Protein AF-A0A1S7UHB5-F1 (afdb_monomer_lite)

InterPro domains:
  IPR001623 DnaJ domain [PF00226] (2-37)
  IPR001623 DnaJ domain [PS50076] (2-101)
  IPR001623 DnaJ domain [SM00271] (1-141)
  IPR001623 DnaJ domain [cd06257] (2-35)
  IPR036869 Chaperone J-domain superfamily [G3DSA:1.10.287.110] (1-79)
  IPR036869 Chaperone J-domain superfamily [SSF46565] (1-36)

Organism: Rosellinia necatrix (NCBI:txid77044)

pLDDT: mean 71.19, std 16.26, range [36.56, 96.38]

Secondary structure (DSSP, 8-state):
--HHHHHT--TT--HHHHHHHHHHHHHHH-HHHHHHHTS-TT----HHHHHHHHHHHHHHHHHHHHHHHHHHHHHH--S-----TT-------TT------------------------TTTTSHHHHHHHHHHHHHHHHHHHHHHHHHHHHHHHHHHHHHHHHHHTTSS--------SGGGSHHHHHHHHHHHHHHHHHHHHHHHHHHHHHHHHHHS---------------HHHHHHHHHHHHHHHHHHHHHHHHHHHHHS--HHHHHHHHHHHHHHHHTT--

Foldseek 3Di:
DPLCVLLVHDPPDDLVRLVVSLVVLCCCLPLVNVLVVPQPPVNPDDPVNSVVSSVVSVVSNVSSVVSSVVVNVCNVCVDPPDDDPPDDDDPDDPPDPDDDDDDDDDDDDDDDDDDDDDDPDPPPVVVVVVVVLVVLVVLVVVVVVVVVVVVVVVVVVVVVVVVVVVVPPDDPDDDDDDDPPPPVVLVVVLVVLVVVVVVVVVVVVVVLVVVSVCSVPPPDPPDDPDDDDPDPDPVNVVSVVVSVLVVVLVVVLVVLVVVCVVPPDPVSSVVSVVSSVVSVVVPDD

Sequence (285 aa):
MDYHKVLGVSKDADVAGIEKAF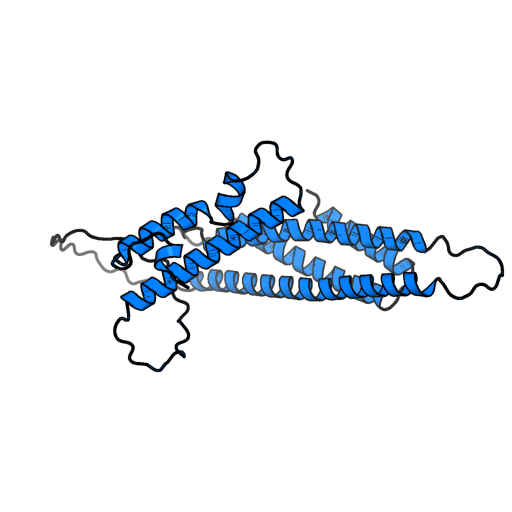KLLALKHHPDKANAANAPKDRTETDEERKAREKRNNDRYVKLVEARDNLVELLNNPEGEGEQSGRQWPPGDYANYRHDGHHGGESSFRGHARHAPPTAGSTRLAGSAREAVETLEKAERALNALDGELMELRETVRRARSQRRDGSTSTSTSTSSSSSSSLQYDYEAVMRLFDDALRRSDGWKGKTHCAIQHLKHTPRPSGGGGDGGDGLLPLERDALRAARAHRMLLGDLVGDLGAALARPRPDHYRDLLGKIRRAFDRFRP

Radius of gyration: 30.15 Å; chains: 1; bounding box: 63×62×84 Å

Structure (mmCIF, N/CA/C/O backbone):
data_AF-A0A1S7UHB5-F1
#
_entry.id   AF-A0A1S7UHB5-F1
#
loop_
_atom_site.group_PDB
_atom_site.id
_atom_site.type_symbol
_atom_site.label_atom_id
_atom_site.label_alt_id
_atom_site.label_comp_id
_atom_site.label_asym_id
_atom_site.label_entity_id
_atom_site.label_seq_id
_atom_site.pdbx_PDB_ins_code
_atom_site.Cartn_x
_atom_site.Cartn_y
_atom_site.Cartn_z
_atom_site.occupancy
_atom_site.B_iso_or_equiv
_atom_site.auth_seq_id
_atom_site.auth_comp_id
_atom_site.auth_asym_id
_atom_site.auth_atom_id
_atom_site.pdbx_PDB_model_num
ATOM 1 N N . MET A 1 1 ? -8.506 19.238 8.788 1.00 69.12 1 MET A N 1
ATOM 2 C CA . MET A 1 1 ? -9.282 18.268 7.979 1.00 69.12 1 MET A CA 1
ATOM 3 C C . MET A 1 1 ? -10.407 17.737 8.854 1.00 69.12 1 MET A C 1
ATOM 5 O O . MET A 1 1 ? -10.197 17.623 10.050 1.00 69.12 1 MET A O 1
ATOM 9 N N . ASP A 1 2 ? -11.590 17.463 8.305 1.00 89.25 2 ASP A N 1
ATOM 10 C CA . ASP A 1 2 ? -12.699 16.877 9.075 1.00 89.25 2 ASP A CA 1
ATOM 11 C C . ASP A 1 2 ? -12.671 15.347 8.912 1.00 89.25 2 ASP A C 1
ATOM 13 O O . ASP A 1 2 ? -13.155 14.817 7.910 1.00 89.25 2 ASP A O 1
ATOM 17 N N . TYR A 1 3 ? -12.032 14.644 9.853 1.00 91.94 3 TYR A N 1
ATOM 18 C CA . TYR A 1 3 ? -11.772 13.200 9.757 1.00 91.94 3 TYR A CA 1
ATOM 19 C C . TYR A 1 3 ? -13.054 12.353 9.747 1.00 91.94 3 TYR A C 1
ATOM 21 O O . TYR A 1 3 ? -13.115 11.331 9.062 1.00 91.94 3 TYR A O 1
ATOM 29 N N . HIS A 1 4 ? -14.117 12.823 10.405 1.00 90.56 4 HIS A N 1
ATOM 30 C CA . HIS A 1 4 ? -15.425 12.163 10.391 1.00 90.56 4 HIS A CA 1
ATOM 31 C C . HIS A 1 4 ? -16.033 12.155 8.984 1.00 90.56 4 HIS A C 1
ATOM 33 O O . HIS A 1 4 ? -16.548 11.133 8.532 1.00 90.56 4 HIS A O 1
ATOM 39 N N . LYS A 1 5 ? -15.889 13.258 8.234 1.00 94.38 5 LYS A N 1
ATOM 40 C CA . LYS A 1 5 ? -16.333 13.330 6.831 1.00 94.38 5 LYS A CA 1
ATOM 41 C C . LYS A 1 5 ? -15.525 12.427 5.908 1.00 94.38 5 LYS A C 1
ATOM 43 O O . LYS A 1 5 ? -16.081 11.912 4.944 1.00 94.38 5 LYS A O 1
ATOM 48 N N . VAL A 1 6 ? -14.235 12.234 6.188 1.00 92.38 6 VAL A N 1
ATOM 49 C CA . VAL A 1 6 ? -13.367 11.353 5.389 1.00 92.38 6 VAL A CA 1
ATOM 50 C C . VAL A 1 6 ? -13.803 9.892 5.516 1.00 92.38 6 VAL A C 1
ATOM 52 O O . VAL A 1 6 ? -13.858 9.188 4.510 1.00 92.38 6 VAL A O 1
ATOM 55 N N . LEU A 1 7 ? -14.160 9.453 6.726 1.00 92.19 7 LEU A N 1
ATOM 56 C CA . LEU A 1 7 ? -14.676 8.101 6.971 1.00 92.19 7 LEU A CA 1
ATOM 57 C C . LEU A 1 7 ? -16.188 7.964 6.724 1.00 92.19 7 LEU A C 1
ATOM 59 O O . LEU A 1 7 ? -16.695 6.846 6.680 1.00 92.19 7 LEU A O 1
ATOM 63 N N . GLY A 1 8 ? -16.908 9.075 6.549 1.00 94.25 8 GLY A N 1
ATOM 64 C CA . GLY A 1 8 ? -18.361 9.081 6.366 1.00 94.25 8 GLY A CA 1
ATOM 65 C C . GLY A 1 8 ? -19.132 8.652 7.617 1.00 94.25 8 GLY A C 1
ATOM 66 O O . GLY A 1 8 ? -20.205 8.065 7.501 1.00 94.25 8 GLY A O 1
ATOM 67 N N . VAL A 1 9 ? -18.579 8.912 8.802 1.00 95.56 9 VAL A N 1
ATOM 68 C CA . VAL A 1 9 ? -19.181 8.562 10.098 1.00 95.56 9 VAL A CA 1
ATOM 69 C C . VAL A 1 9 ? -19.740 9.801 10.797 1.00 95.56 9 VAL A C 1
ATOM 71 O O . VAL A 1 9 ? -19.338 10.928 10.503 1.00 95.56 9 VAL A O 1
ATOM 74 N N . SER A 1 10 ? -20.682 9.594 11.722 1.00 95.19 10 SER A N 1
ATOM 75 C CA . SER A 1 10 ? -21.166 10.670 12.597 1.00 95.19 10 SER A CA 1
ATOM 76 C C . SER A 1 10 ? -20.035 11.192 13.489 1.00 95.19 10 SER A C 1
ATOM 78 O O . SER A 1 10 ? -19.100 10.454 13.793 1.00 95.19 10 SER A O 1
ATOM 80 N N . LYS A 1 11 ? -20.141 12.446 13.943 1.00 93.38 11 LYS A N 1
ATOM 81 C CA . LYS A 1 11 ? -19.205 13.038 14.916 1.00 93.38 11 LYS A CA 1
ATOM 82 C C . LYS A 1 11 ? -19.249 12.350 16.282 1.00 93.38 11 LYS A C 1
ATOM 84 O O . LYS A 1 11 ? -18.264 12.384 17.001 1.00 93.38 11 LYS A O 1
ATOM 89 N N . ASP A 1 12 ? -20.371 11.708 16.589 1.00 92.50 12 ASP A N 1
ATOM 90 C CA . ASP A 1 12 ? -20.595 10.983 17.843 1.00 92.50 12 ASP A CA 1
ATOM 91 C C . ASP A 1 12 ? -20.368 9.468 17.681 1.00 92.50 12 ASP A C 1
ATOM 93 O O . ASP A 1 12 ? -20.861 8.669 18.475 1.00 92.50 12 ASP A O 1
ATOM 97 N N . ALA A 1 13 ? -19.705 9.043 16.597 1.00 94.06 13 ALA A N 1
ATOM 98 C CA . ALA A 1 13 ? -19.443 7.630 16.354 1.00 94.06 13 ALA A CA 1
ATOM 99 C C . ALA A 1 13 ? -18.471 7.061 17.397 1.00 94.06 13 ALA A C 1
ATOM 101 O O . ALA A 1 13 ? -17.448 7.667 17.711 1.00 94.06 13 ALA A O 1
ATOM 102 N N . ASP A 1 14 ? -18.773 5.862 17.892 1.00 93.94 14 ASP A N 1
ATOM 103 C CA . ASP A 1 14 ? -17.893 5.120 18.785 1.00 93.94 14 ASP A CA 1
ATOM 104 C C . ASP A 1 14 ? -16.659 4.579 18.039 1.00 93.94 14 ASP A C 1
ATOM 106 O O . ASP A 1 14 ? -16.634 4.459 16.808 1.00 93.94 14 ASP A O 1
ATOM 110 N N . VAL A 1 15 ? -15.624 4.197 18.795 1.00 93.25 15 VAL A N 1
ATOM 111 C CA . VAL A 1 15 ? -14.388 3.615 18.237 1.00 93.25 15 VAL A CA 1
ATOM 112 C C . VAL A 1 15 ? -14.708 2.416 17.336 1.00 93.25 15 VAL A C 1
ATOM 114 O O . VAL A 1 15 ? -14.148 2.281 16.247 1.00 93.25 15 VAL A O 1
ATOM 117 N N . ALA A 1 16 ? -15.662 1.568 17.738 1.00 93.75 16 ALA A N 1
ATOM 118 C CA . ALA A 1 16 ? -16.069 0.409 16.950 1.00 93.75 16 ALA A CA 1
ATOM 119 C C . ALA A 1 16 ? -16.727 0.801 15.613 1.00 93.75 16 ALA A C 1
ATOM 121 O O . ALA A 1 16 ? -16.489 0.143 14.595 1.00 93.75 16 ALA A O 1
ATOM 122 N N . GLY A 1 17 ? -17.534 1.863 15.583 1.00 94.44 17 GLY A N 1
ATOM 123 C CA . GLY A 1 17 ? -18.125 2.431 14.374 1.00 94.44 17 GLY A CA 1
ATOM 124 C C . GLY A 1 17 ? -17.075 3.004 13.427 1.00 94.44 17 GLY A C 1
ATOM 125 O O . GLY A 1 17 ? -17.101 2.701 12.230 1.00 94.44 17 GLY A O 1
ATOM 126 N N . ILE A 1 18 ? -16.103 3.745 13.963 1.00 93.62 18 ILE A N 1
ATOM 127 C CA . ILE A 1 18 ? -14.957 4.280 13.208 1.00 93.62 18 ILE A CA 1
ATOM 128 C C . ILE A 1 18 ? -14.149 3.141 12.580 1.00 93.62 18 ILE A C 1
ATOM 130 O O . ILE A 1 18 ? -13.869 3.167 11.379 1.00 93.62 18 ILE A O 1
ATOM 134 N N . GLU A 1 19 ? -13.832 2.094 13.345 1.00 94.31 19 GLU A N 1
ATOM 135 C CA . GLU A 1 19 ? -13.092 0.943 12.825 1.00 94.31 19 GLU A CA 1
ATOM 136 C C . GLU A 1 19 ? -13.852 0.177 11.740 1.00 94.31 19 GLU A C 1
ATOM 138 O O . GLU A 1 19 ? -13.249 -0.271 10.761 1.00 94.31 19 GLU A O 1
ATOM 143 N N . LYS A 1 20 ? -15.169 0.001 11.893 1.00 95.94 20 LYS A N 1
ATOM 144 C CA . LYS A 1 20 ? -16.006 -0.673 10.890 1.00 95.94 20 LYS A CA 1
ATOM 145 C C . LYS A 1 20 ? -16.046 0.118 9.585 1.00 95.94 20 LYS A C 1
ATOM 147 O O . LYS A 1 20 ? -15.830 -0.466 8.521 1.00 95.94 20 LYS A O 1
ATOM 152 N N . ALA A 1 21 ? -16.270 1.429 9.657 1.00 96.38 21 ALA A N 1
ATOM 153 C CA . ALA A 1 21 ? -16.279 2.300 8.484 1.00 96.38 21 ALA A CA 1
ATOM 154 C C . ALA A 1 21 ? -14.913 2.316 7.783 1.00 96.38 21 ALA A C 1
ATOM 156 O O . ALA A 1 21 ? -14.836 2.137 6.564 1.00 96.38 21 ALA A O 1
ATOM 157 N N . PHE A 1 22 ? -13.831 2.425 8.561 1.00 96.25 22 PHE A N 1
ATOM 158 C CA . PHE A 1 22 ? -12.468 2.329 8.049 1.00 96.25 22 PHE A CA 1
ATOM 159 C C . PHE A 1 22 ? -12.229 1.001 7.329 1.00 96.25 22 PHE A C 1
ATOM 161 O O . PHE A 1 22 ? -11.806 1.021 6.180 1.00 96.25 22 PHE A O 1
ATOM 168 N N . LYS A 1 23 ? -12.547 -0.151 7.936 1.00 94.44 23 LYS A N 1
ATOM 169 C CA . LYS A 1 23 ? -12.333 -1.477 7.320 1.00 94.44 23 LYS A CA 1
ATOM 170 C C . LYS A 1 23 ? -13.037 -1.603 5.962 1.00 94.44 23 LYS A C 1
ATOM 172 O O . LYS A 1 23 ? -12.439 -2.108 5.011 1.00 94.44 23 LYS A O 1
ATOM 177 N N . LEU A 1 24 ? -14.269 -1.104 5.839 1.00 93.62 24 LEU A N 1
ATOM 178 C CA . LEU A 1 24 ? -15.028 -1.128 4.581 1.00 93.62 24 LEU A CA 1
ATOM 179 C C . LEU A 1 24 ? -14.398 -0.239 3.497 1.00 93.62 24 LEU A C 1
ATOM 181 O O . LEU A 1 24 ? -14.230 -0.673 2.354 1.00 93.62 24 LEU A O 1
ATOM 185 N N . LEU A 1 25 ? -14.018 0.992 3.846 1.00 93.44 25 LEU A N 1
ATOM 186 C CA . LEU A 1 25 ? -13.404 1.937 2.907 1.00 93.44 25 LEU A CA 1
ATOM 187 C C . LEU A 1 25 ? -11.972 1.540 2.537 1.00 93.44 25 LEU A C 1
ATOM 189 O O . LEU A 1 25 ? -11.583 1.647 1.372 1.00 93.44 25 LEU A O 1
ATOM 193 N N . ALA A 1 26 ? -11.214 1.024 3.502 1.00 92.50 26 ALA A N 1
ATOM 194 C CA . ALA A 1 26 ? -9.877 0.488 3.317 1.00 92.50 26 ALA A CA 1
ATOM 195 C C . ALA A 1 26 ? -9.904 -0.650 2.302 1.00 92.50 26 ALA A C 1
ATOM 197 O O . ALA A 1 26 ? -9.167 -0.591 1.330 1.00 92.50 26 ALA A O 1
ATOM 198 N N . LEU A 1 27 ? -10.806 -1.627 2.429 1.00 90.50 27 LEU A N 1
ATOM 199 C CA . LEU A 1 27 ? -10.922 -2.716 1.450 1.00 90.50 27 LEU A CA 1
ATOM 200 C C . LEU A 1 27 ? -11.213 -2.220 0.026 1.00 90.50 27 LEU A C 1
ATOM 202 O O . LEU A 1 27 ? -10.719 -2.808 -0.935 1.00 90.50 27 LEU A O 1
ATOM 206 N N . LYS A 1 28 ? -11.980 -1.133 -0.112 1.00 89.56 28 LYS A N 1
ATOM 207 C CA . LYS A 1 28 ? -12.325 -0.533 -1.408 1.00 89.56 28 LYS A CA 1
ATOM 208 C C . LYS A 1 28 ? -11.168 0.239 -2.048 1.00 89.56 28 LYS A C 1
ATOM 210 O O . LYS A 1 28 ? -11.082 0.279 -3.274 1.00 89.56 28 LYS A O 1
ATOM 215 N N . HIS A 1 29 ? -10.319 0.869 -1.239 1.00 91.56 29 HIS A N 1
ATOM 216 C CA . HIS A 1 29 ? -9.246 1.758 -1.699 1.00 91.56 29 HIS A CA 1
ATOM 217 C C . HIS A 1 29 ? -7.830 1.209 -1.486 1.00 91.56 29 HIS A C 1
ATOM 219 O O . HIS A 1 29 ? -6.875 1.840 -1.925 1.00 91.56 29 HIS A O 1
ATOM 225 N N . HIS A 1 30 ? -7.683 0.031 -0.875 1.00 88.75 30 HIS A N 1
ATOM 226 C CA . HIS A 1 30 ? -6.392 -0.604 -0.631 1.00 88.75 30 HIS A CA 1
ATOM 227 C C . HIS A 1 30 ? -5.628 -0.790 -1.950 1.00 88.75 30 HIS A C 1
ATOM 229 O O . HIS A 1 30 ? -6.225 -1.306 -2.901 1.00 88.75 30 HIS A O 1
ATOM 235 N N . PRO A 1 31 ? -4.326 -0.454 -2.020 1.00 85.62 31 PRO A N 1
ATOM 236 C CA . PRO A 1 31 ? -3.554 -0.530 -3.262 1.00 85.62 31 PRO A CA 1
ATOM 237 C C . PRO A 1 31 ? -3.616 -1.925 -3.897 1.00 85.62 31 PRO A C 1
ATOM 239 O O . PRO A 1 31 ? -3.829 -2.052 -5.094 1.00 85.62 31 PRO A O 1
ATOM 242 N N . ASP A 1 32 ? -3.550 -2.982 -3.093 1.00 84.00 32 ASP A N 1
ATOM 243 C CA . ASP A 1 32 ? -3.590 -4.357 -3.605 1.00 84.00 32 ASP A CA 1
ATOM 244 C C . ASP A 1 32 ? -4.946 -4.738 -4.250 1.00 84.00 32 ASP A C 1
ATOM 246 O O . ASP A 1 32 ? -5.014 -5.237 -5.372 1.00 84.00 32 ASP A O 1
ATOM 250 N N . LYS A 1 33 ? -6.070 -4.435 -3.582 1.00 83.25 33 LYS A N 1
ATOM 251 C CA . LYS A 1 33 ? -7.407 -4.888 -4.017 1.00 83.25 33 LYS A CA 1
ATOM 252 C C . LYS A 1 33 ? -8.087 -3.922 -4.987 1.00 83.25 33 LYS A C 1
ATOM 254 O O . LYS A 1 33 ? -8.746 -4.348 -5.936 1.00 83.25 33 LYS A O 1
ATOM 259 N N . ALA A 1 34 ? -7.927 -2.618 -4.774 1.00 78.88 34 ALA A N 1
ATOM 260 C CA . ALA A 1 34 ? -8.576 -1.583 -5.574 1.00 78.88 34 ALA A CA 1
ATOM 261 C C . ALA A 1 34 ? -8.017 -1.517 -6.999 1.00 78.88 34 ALA A C 1
ATOM 263 O O . ALA A 1 34 ? -8.750 -1.184 -7.935 1.00 78.88 34 ALA A O 1
ATOM 264 N N . ASN A 1 35 ? -6.735 -1.845 -7.169 1.00 73.12 35 ASN A N 1
ATOM 265 C CA . ASN A 1 35 ? -6.083 -1.829 -8.472 1.00 73.12 35 ASN A CA 1
ATOM 266 C C . ASN A 1 35 ? -6.586 -2.967 -9.365 1.00 73.12 35 ASN A C 1
ATOM 268 O O . ASN A 1 35 ? -6.766 -2.746 -10.563 1.00 73.12 35 ASN A O 1
ATOM 272 N N . ALA A 1 36 ? -6.917 -4.122 -8.783 1.00 74.56 36 ALA A N 1
ATOM 273 C CA . ALA A 1 36 ? -7.564 -5.225 -9.488 1.00 74.56 36 ALA A CA 1
ATOM 274 C C . ALA A 1 36 ? -9.054 -4.950 -9.769 1.00 74.56 36 ALA A C 1
ATOM 276 O O . ALA A 1 36 ? -9.525 -5.192 -10.876 1.00 74.56 36 ALA A O 1
ATOM 277 N N . ALA A 1 37 ? -9.792 -4.407 -8.793 1.00 77.19 37 ALA A N 1
ATOM 278 C CA . ALA A 1 37 ? -11.239 -4.204 -8.908 1.00 77.19 37 ALA A CA 1
ATOM 279 C C . ALA A 1 37 ? -11.642 -3.046 -9.840 1.00 77.19 37 ALA A C 1
ATOM 281 O O . ALA A 1 37 ? -12.660 -3.133 -10.519 1.00 77.19 37 ALA A O 1
ATOM 282 N N . ASN A 1 38 ? -10.854 -1.966 -9.879 1.00 73.06 38 ASN A N 1
ATOM 283 C CA . ASN A 1 38 ? -11.137 -0.782 -10.702 1.00 73.06 38 ASN A CA 1
ATOM 284 C C . ASN A 1 38 ? -10.351 -0.766 -12.021 1.00 73.06 38 ASN A C 1
ATOM 286 O O . ASN A 1 38 ? -10.236 0.289 -12.644 1.00 73.06 38 ASN A O 1
ATOM 290 N N . ALA A 1 39 ? -9.733 -1.883 -12.411 1.00 77.06 39 ALA A N 1
ATOM 291 C CA . ALA A 1 39 ? -9.068 -1.968 -13.703 1.00 77.06 39 ALA A CA 1
ATOM 292 C C . ALA A 1 39 ? -10.124 -1.961 -14.822 1.00 77.06 39 ALA A C 1
ATOM 294 O O . ALA A 1 39 ? -11.135 -2.663 -14.705 1.00 77.06 39 ALA A O 1
ATOM 295 N N . PRO A 1 40 ? -9.922 -1.196 -15.909 1.00 79.31 40 PRO A N 1
ATOM 296 C CA . PRO A 1 40 ? -10.815 -1.266 -17.054 1.00 79.31 40 PRO A CA 1
ATOM 297 C C . PRO A 1 40 ? -10.793 -2.681 -17.635 1.00 79.31 40 PRO A C 1
ATOM 299 O O . PRO A 1 40 ? -9.729 -3.271 -17.844 1.00 79.31 40 PRO A O 1
ATOM 302 N N . LYS A 1 41 ? -11.986 -3.229 -17.891 1.00 78.50 41 LYS A N 1
ATOM 303 C CA . LYS A 1 41 ? -12.166 -4.604 -18.387 1.00 78.50 41 LYS A CA 1
ATOM 304 C C . LYS A 1 41 ? -11.462 -4.835 -19.722 1.00 78.50 41 LYS A C 1
ATOM 306 O O . LYS A 1 41 ? -10.958 -5.927 -19.964 1.00 78.50 41 LYS A O 1
ATOM 311 N N . ASP A 1 42 ? -11.356 -3.780 -20.519 1.00 82.19 42 ASP A N 1
ATOM 312 C CA . ASP A 1 42 ? -10.842 -3.843 -21.884 1.00 82.19 42 ASP A CA 1
ATOM 313 C C . ASP A 1 42 ? -9.305 -3.780 -21.935 1.00 82.19 42 ASP A C 1
ATOM 315 O O . ASP A 1 42 ? -8.717 -3.944 -22.999 1.00 82.19 42 ASP A O 1
ATOM 319 N N . ARG A 1 43 ? -8.633 -3.574 -20.786 1.00 73.88 43 ARG A N 1
ATOM 320 C CA . ARG A 1 43 ? -7.162 -3.468 -20.650 1.00 73.88 43 ARG A CA 1
ATOM 321 C C . ARG A 1 43 ? -6.505 -2.449 -21.594 1.00 73.88 43 ARG A C 1
ATOM 323 O O . ARG A 1 43 ? -5.297 -2.497 -21.793 1.00 73.88 43 ARG A O 1
ATOM 330 N N . THR A 1 44 ? -7.276 -1.506 -22.127 1.00 88.88 44 THR A N 1
ATOM 331 C CA . THR A 1 44 ? -6.799 -0.419 -22.993 1.00 88.88 44 THR A CA 1
ATOM 332 C C . THR A 1 44 ? -6.194 0.750 -22.210 1.00 88.88 44 THR A C 1
ATOM 334 O O . THR A 1 44 ? -5.855 1.763 -22.810 1.00 88.88 44 THR A O 1
ATOM 337 N N . GLU A 1 45 ? -6.074 0.630 -20.882 1.00 85.75 45 GLU A N 1
ATOM 338 C CA . GLU A 1 45 ? -5.472 1.659 -20.030 1.00 85.75 45 GLU A CA 1
ATOM 339 C C . GLU A 1 45 ? -4.002 1.845 -20.400 1.00 85.75 45 GLU A C 1
ATOM 341 O O . GLU A 1 45 ? -3.228 0.883 -20.434 1.00 85.75 45 GLU A O 1
ATOM 346 N N . THR A 1 46 ? -3.608 3.088 -20.645 1.00 92.62 46 THR A N 1
ATOM 347 C CA . THR A 1 46 ? -2.197 3.430 -20.803 1.00 92.62 46 THR A CA 1
ATOM 348 C C . THR A 1 46 ? -1.453 3.266 -19.474 1.00 92.62 46 THR A C 1
ATOM 350 O O . THR A 1 46 ? -2.032 3.333 -18.385 1.00 92.62 46 THR A O 1
ATOM 353 N N . ASP A 1 47 ? -0.132 3.087 -19.536 1.00 89.88 47 ASP A N 1
ATOM 354 C CA . ASP A 1 47 ? 0.698 2.977 -18.329 1.00 89.88 47 ASP A CA 1
ATOM 355 C C . ASP A 1 47 ? 0.590 4.207 -17.416 1.00 89.88 47 ASP A C 1
ATOM 357 O O . ASP A 1 47 ? 0.689 4.085 -16.191 1.00 89.88 47 ASP A O 1
ATOM 361 N N . GLU A 1 48 ? 0.390 5.388 -18.000 1.00 91.56 48 GLU A N 1
ATOM 362 C CA . GLU A 1 48 ? 0.234 6.647 -17.273 1.00 91.56 48 GLU A CA 1
ATOM 363 C C . GLU A 1 48 ? -1.113 6.724 -16.552 1.00 91.56 48 GLU A C 1
ATOM 365 O O . GLU A 1 48 ? -1.156 7.062 -15.366 1.00 91.56 48 GLU A O 1
ATOM 370 N N . GLU A 1 49 ? -2.204 6.341 -17.218 1.00 89.75 49 GLU A N 1
ATOM 371 C CA . GLU A 1 49 ? -3.541 6.282 -16.616 1.00 89.75 49 GLU A CA 1
ATOM 372 C C . GLU A 1 49 ? -3.597 5.275 -15.470 1.00 89.75 49 GLU A C 1
ATOM 374 O O . GLU A 1 49 ? -4.108 5.600 -14.391 1.00 89.75 49 GLU A O 1
ATOM 379 N N . ARG A 1 50 ? -2.980 4.101 -15.659 1.00 89.06 50 ARG A N 1
ATOM 380 C CA . ARG A 1 50 ? -2.847 3.082 -14.614 1.00 89.06 50 ARG A CA 1
ATOM 381 C C . ARG A 1 50 ? -2.130 3.655 -13.400 1.00 89.06 50 ARG A C 1
ATOM 383 O O . ARG A 1 50 ? -2.694 3.657 -12.310 1.00 89.06 50 ARG A O 1
ATOM 390 N N . LYS A 1 51 ? -0.936 4.228 -13.578 1.00 90.50 51 LYS A N 1
ATOM 391 C CA . LYS A 1 51 ? -0.182 4.857 -12.476 1.00 90.50 51 LYS A CA 1
ATOM 392 C C . LYS A 1 51 ? -0.979 5.971 -11.797 1.00 90.50 51 LYS A C 1
ATOM 394 O O . LYS A 1 51 ? -0.968 6.074 -10.572 1.00 90.50 51 LYS A O 1
ATOM 399 N N . ALA A 1 52 ? -1.703 6.791 -12.557 1.00 91.50 52 ALA A N 1
ATOM 400 C CA . ALA A 1 52 ? -2.547 7.847 -12.003 1.00 91.50 52 ALA A CA 1
ATOM 401 C C . ALA A 1 52 ? -3.736 7.290 -11.198 1.00 91.50 52 ALA A C 1
ATOM 403 O O . ALA A 1 52 ? -4.140 7.878 -10.192 1.00 91.50 52 ALA A O 1
ATOM 404 N N . ARG A 1 53 ? -4.319 6.160 -11.608 1.00 89.38 53 ARG A N 1
ATOM 405 C CA . ARG A 1 53 ? -5.365 5.447 -10.859 1.00 89.38 53 ARG A CA 1
ATOM 406 C C . ARG A 1 53 ? -4.817 4.844 -9.568 1.00 89.38 53 ARG A C 1
ATOM 408 O O . ARG A 1 53 ? -5.400 5.080 -8.512 1.00 89.38 53 ARG A O 1
ATOM 415 N N . GLU A 1 54 ? -3.689 4.146 -9.635 1.00 89.94 54 GLU A N 1
ATOM 416 C CA . GLU A 1 54 ? -3.017 3.564 -8.466 1.00 89.94 54 GLU A CA 1
ATOM 417 C C . GL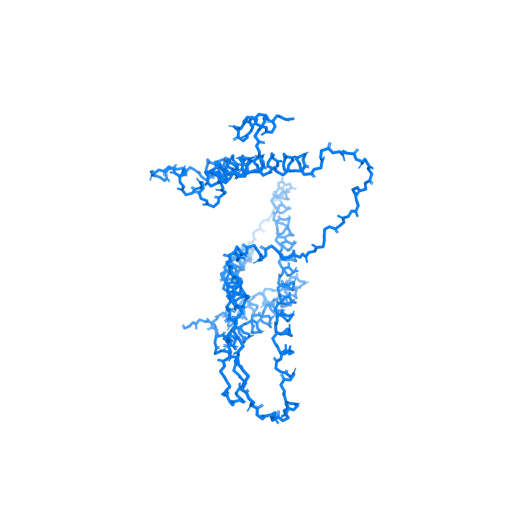U A 1 54 ? -2.638 4.644 -7.452 1.00 89.94 54 GLU A C 1
ATOM 419 O O . GLU A 1 54 ? -2.947 4.516 -6.267 1.00 89.94 54 GLU A O 1
ATOM 424 N N . LYS A 1 55 ? -2.064 5.756 -7.925 1.00 92.38 55 LYS A N 1
ATOM 425 C CA . LYS A 1 55 ? -1.739 6.914 -7.090 1.00 92.38 55 LYS A CA 1
ATOM 426 C C . LYS A 1 55 ? -2.985 7.479 -6.407 1.00 92.38 55 LYS A C 1
ATOM 428 O O . LYS A 1 55 ? -2.980 7.657 -5.198 1.00 92.38 55 LYS A O 1
ATOM 433 N N . ARG A 1 56 ? -4.085 7.691 -7.142 1.00 91.44 56 ARG A N 1
ATOM 434 C CA . ARG A 1 56 ? -5.352 8.184 -6.564 1.00 91.44 56 ARG A CA 1
ATOM 435 C C . ARG A 1 56 ? -5.939 7.232 -5.518 1.00 91.44 56 ARG A C 1
ATOM 437 O O . ARG A 1 56 ? -6.487 7.703 -4.522 1.00 91.44 56 ARG A O 1
ATOM 444 N N . ASN A 1 57 ? -5.847 5.920 -5.736 1.00 90.88 57 ASN A N 1
ATOM 445 C CA . ASN A 1 57 ? -6.287 4.921 -4.760 1.00 90.88 57 ASN A CA 1
ATOM 446 C C . ASN A 1 57 ? -5.414 4.958 -3.503 1.00 90.88 57 ASN A C 1
ATOM 448 O O . ASN A 1 57 ? -5.950 5.013 -2.398 1.00 90.88 57 ASN A O 1
ATOM 452 N N . ASN A 1 58 ? -4.093 5.011 -3.676 1.00 90.50 58 ASN A N 1
ATOM 453 C CA . ASN A 1 58 ? -3.142 5.093 -2.574 1.00 90.50 58 ASN A CA 1
ATOM 454 C C . ASN A 1 58 ? -3.327 6.382 -1.756 1.00 90.50 58 ASN A C 1
ATOM 456 O O . ASN A 1 58 ? -3.499 6.321 -0.545 1.00 90.50 58 ASN A O 1
ATOM 460 N N . ASP A 1 59 ? -3.422 7.539 -2.414 1.00 93.06 59 ASP A N 1
ATOM 461 C CA . ASP A 1 59 ? -3.643 8.833 -1.755 1.00 93.06 59 ASP A CA 1
ATOM 462 C C . ASP A 1 59 ? -4.943 8.836 -0.930 1.00 93.06 59 ASP A C 1
ATOM 464 O O . ASP A 1 59 ? -5.016 9.443 0.140 1.00 93.06 59 ASP A O 1
ATOM 468 N N . ARG A 1 60 ? -5.991 8.150 -1.407 1.00 92.19 60 ARG A N 1
ATOM 469 C CA . ARG A 1 60 ? -7.233 7.962 -0.641 1.00 92.19 60 ARG A CA 1
ATOM 470 C C . ARG A 1 60 ? -7.036 7.030 0.543 1.00 92.19 60 ARG A C 1
ATOM 472 O O . ARG A 1 60 ? -7.521 7.339 1.624 1.00 92.19 60 ARG A O 1
ATOM 479 N N . TYR A 1 61 ? -6.345 5.913 0.346 1.00 92.56 61 TYR A N 1
ATOM 480 C CA . TYR A 1 61 ? -6.056 4.960 1.411 1.00 92.56 61 TYR A CA 1
ATOM 481 C C . TYR A 1 61 ? -5.264 5.608 2.552 1.00 92.56 61 TYR A C 1
ATOM 483 O O . TYR A 1 61 ? -5.671 5.498 3.705 1.00 92.56 61 TYR A O 1
ATOM 491 N N . VAL A 1 62 ? -4.214 6.371 2.236 1.00 94.44 62 VAL A N 1
ATOM 492 C CA . VAL A 1 62 ? -3.413 7.110 3.225 1.00 94.44 62 VAL A CA 1
ATOM 493 C C . VAL A 1 62 ? -4.286 8.058 4.050 1.00 94.44 62 VAL A C 1
ATOM 495 O O . VAL A 1 62 ? -4.222 8.031 5.274 1.00 94.44 62 VAL A O 1
ATOM 498 N N . LYS A 1 63 ? -5.178 8.824 3.407 1.00 94.44 63 LYS A N 1
ATOM 499 C CA . LYS A 1 63 ? -6.110 9.723 4.115 1.00 94.44 63 LYS A CA 1
ATOM 500 C C . LYS A 1 63 ? -7.090 8.984 5.024 1.00 94.44 63 LYS A C 1
ATOM 502 O O . LYS A 1 63 ? -7.473 9.517 6.059 1.00 94.44 63 LYS A O 1
ATOM 507 N N . LEU A 1 64 ? -7.529 7.787 4.635 1.00 93.56 64 LEU A N 1
ATOM 508 C CA . LEU A 1 64 ? -8.410 6.961 5.465 1.00 93.56 64 LEU A CA 1
ATOM 509 C C . LEU A 1 64 ? -7.679 6.446 6.708 1.00 93.56 64 LEU A C 1
ATOM 511 O O . LEU A 1 64 ? -8.266 6.446 7.786 1.00 93.56 64 LEU A O 1
ATOM 515 N N . VAL A 1 65 ? -6.417 6.027 6.559 1.00 94.69 65 VAL A N 1
ATOM 516 C CA . VAL A 1 65 ? -5.563 5.593 7.677 1.00 94.69 65 VAL A CA 1
ATOM 517 C C . VAL A 1 65 ? -5.323 6.758 8.633 1.00 94.69 65 VAL A C 1
ATOM 519 O O . VAL A 1 65 ? -5.643 6.647 9.810 1.00 94.69 65 VAL A O 1
ATOM 522 N N . GLU A 1 66 ? -4.890 7.906 8.108 1.00 95.25 66 GLU A N 1
ATOM 523 C CA . GLU A 1 66 ? -4.679 9.128 8.889 1.00 95.25 66 GLU A CA 1
ATOM 524 C C . GLU A 1 66 ? -5.956 9.558 9.629 1.00 95.25 66 GLU A C 1
ATOM 526 O O . GLU A 1 66 ? -5.909 9.893 10.810 1.00 95.25 66 GLU A O 1
ATOM 531 N N . ALA A 1 67 ? -7.119 9.515 8.971 1.00 93.38 67 ALA A N 1
ATOM 532 C CA . ALA A 1 67 ? -8.389 9.850 9.610 1.00 93.38 67 ALA A CA 1
ATOM 533 C C . ALA A 1 67 ? -8.752 8.883 10.742 1.00 93.38 67 ALA A C 1
ATOM 535 O O . ALA A 1 67 ? -9.221 9.321 11.790 1.00 93.38 67 ALA A O 1
ATOM 536 N N . ARG A 1 68 ? -8.542 7.579 10.543 1.00 95.44 68 ARG A N 1
ATOM 537 C CA . ARG A 1 68 ? -8.806 6.562 11.565 1.00 95.44 68 ARG A CA 1
ATOM 538 C C . ARG A 1 68 ? -7.883 6.743 12.765 1.00 95.44 68 ARG A C 1
ATOM 540 O O . ARG A 1 68 ? -8.386 6.787 13.881 1.00 95.44 68 ARG A O 1
ATOM 547 N N . ASP A 1 69 ? -6.580 6.874 12.543 1.00 94.00 69 ASP A N 1
ATOM 548 C CA . ASP A 1 69 ? -5.604 6.957 13.630 1.00 94.00 69 ASP A CA 1
ATOM 549 C C . ASP A 1 69 ? -5.828 8.221 14.478 1.00 94.00 69 ASP A C 1
ATOM 551 O O . ASP A 1 69 ? -5.940 8.111 15.695 1.00 94.00 69 ASP A O 1
ATOM 555 N N . ASN A 1 70 ? -6.059 9.383 13.849 1.00 93.38 70 ASN A N 1
ATOM 556 C CA . ASN A 1 70 ? -6.383 10.621 14.572 1.00 93.38 70 ASN A CA 1
ATOM 557 C C . ASN A 1 70 ? -7.688 10.519 15.382 1.00 93.38 70 ASN A C 1
ATOM 559 O O . ASN A 1 70 ? -7.763 11.017 16.501 1.00 93.38 70 ASN A O 1
ATOM 563 N N . LEU A 1 71 ? -8.742 9.903 14.832 1.00 91.56 71 LEU A N 1
ATOM 564 C CA . LEU A 1 71 ? -10.021 9.775 15.543 1.00 91.56 71 LEU A CA 1
ATOM 565 C C . LEU A 1 71 ? -9.948 8.788 16.707 1.00 91.56 71 LEU A C 1
ATOM 567 O O . LEU A 1 71 ? -10.530 9.033 17.760 1.00 91.56 71 LEU A O 1
ATOM 571 N N . VAL A 1 72 ? -9.236 7.678 16.523 1.00 92.31 72 VAL A N 1
ATOM 572 C CA . VAL A 1 72 ? -9.020 6.691 17.583 1.00 92.31 72 VAL A CA 1
ATOM 573 C C . VAL A 1 72 ? -8.153 7.285 18.694 1.00 92.31 72 VAL A C 1
ATOM 575 O O . VAL A 1 72 ? -8.455 7.078 19.865 1.00 92.31 72 VAL A O 1
ATOM 578 N N . GLU A 1 73 ? -7.121 8.056 18.350 1.00 91.62 73 GLU A N 1
ATOM 579 C CA . GLU A 1 73 ? -6.283 8.761 19.325 1.00 91.62 73 GLU A CA 1
ATOM 580 C C . GLU A 1 73 ? -7.092 9.779 20.141 1.00 91.62 73 GLU A C 1
ATOM 582 O O . GLU A 1 73 ? -7.037 9.747 21.369 1.00 91.62 73 GLU A O 1
ATOM 587 N N . LEU A 1 74 ? -7.922 10.599 19.483 1.00 89.06 74 LEU A N 1
ATOM 588 C CA . LEU A 1 74 ? -8.802 11.566 20.154 1.00 89.06 74 LEU A CA 1
ATOM 589 C C . LEU A 1 74 ? -9.804 10.907 21.114 1.00 89.06 74 LEU A C 1
ATOM 591 O O . LEU A 1 74 ? -10.110 11.474 22.159 1.00 89.06 74 LEU A O 1
ATOM 595 N N . LEU A 1 75 ? -10.326 9.726 20.772 1.00 88.00 75 LEU A N 1
ATOM 596 C CA . LEU A 1 75 ? -11.279 9.002 21.623 1.00 88.00 75 LEU A CA 1
ATOM 597 C C . LEU A 1 75 ? -10.607 8.270 22.787 1.00 88.00 75 LEU A C 1
ATOM 599 O O . LEU A 1 75 ? -11.205 8.147 23.853 1.00 88.00 75 LEU A O 1
ATOM 603 N N . ASN A 1 76 ? -9.383 7.780 22.590 1.00 88.25 76 ASN A N 1
ATOM 604 C CA . ASN A 1 76 ? -8.640 7.073 23.632 1.00 88.25 76 ASN A CA 1
ATOM 605 C C . ASN A 1 76 ? -7.956 8.023 24.620 1.00 88.25 76 ASN A C 1
ATOM 607 O O . ASN A 1 76 ? -7.671 7.609 25.740 1.00 88.25 76 ASN A O 1
ATOM 611 N N . ASN A 1 77 ? -7.701 9.271 24.220 1.00 87.31 77 ASN A N 1
ATOM 612 C CA . ASN A 1 77 ? -7.068 10.288 25.057 1.00 87.31 77 ASN A CA 1
ATOM 613 C C . ASN A 1 77 ? -7.883 11.602 25.035 1.00 87.31 77 ASN A C 1
ATOM 615 O O . ASN A 1 77 ? -7.440 12.606 24.474 1.00 87.31 77 ASN A O 1
ATOM 619 N N . PRO A 1 78 ? -9.098 11.612 25.622 1.00 70.56 78 PRO A N 1
ATOM 620 C CA . PRO A 1 78 ? -9.975 12.786 25.607 1.00 70.56 78 PRO A CA 1
ATOM 621 C C . PRO A 1 78 ? -9.445 13.943 26.470 1.00 70.56 78 PRO A C 1
ATOM 623 O O . PRO A 1 78 ? -9.800 15.099 26.244 1.00 70.56 78 PRO A O 1
ATOM 626 N N . GLU A 1 79 ? -8.582 13.642 27.442 1.00 61.06 79 GLU A N 1
ATOM 627 C CA . GLU A 1 79 ? -7.958 14.607 28.341 1.00 61.06 79 GLU A CA 1
ATOM 628 C C . GLU A 1 79 ? -6.494 14.764 27.942 1.00 61.06 79 GLU A C 1
ATOM 630 O O . GLU A 1 79 ? -5.617 14.016 28.367 1.00 61.06 79 GLU A O 1
ATOM 635 N N . GLY A 1 80 ? -6.232 15.724 27.057 1.00 54.22 80 GLY A N 1
ATOM 636 C CA . GLY A 1 80 ? -4.875 16.141 26.742 1.00 54.22 80 GLY A CA 1
ATOM 637 C C . GLY A 1 80 ? -4.204 16.765 27.963 1.00 54.22 80 GLY A C 1
ATOM 638 O O . GLY A 1 80 ? -4.160 17.988 28.080 1.00 54.22 80 GLY A O 1
ATOM 639 N N . GLU A 1 81 ? -3.627 15.945 28.840 1.00 47.00 81 GLU A N 1
ATOM 640 C CA . GLU A 1 81 ? -2.401 16.345 29.521 1.00 47.00 81 GLU A CA 1
ATOM 641 C C . GLU A 1 81 ? -1.331 16.456 28.433 1.00 47.00 81 GLU A C 1
ATOM 643 O O . GLU A 1 81 ? -0.849 15.470 27.871 1.00 47.00 81 GLU A O 1
ATOM 648 N N . GLY A 1 82 ? -1.061 17.699 28.039 1.00 55.06 82 GLY A N 1
ATOM 649 C CA . GLY A 1 82 ? 0.029 18.016 27.138 1.00 55.06 82 GLY A CA 1
ATOM 650 C C . GLY A 1 82 ? 1.358 17.491 27.679 1.00 55.06 82 GLY A C 1
ATOM 651 O O . GLY A 1 82 ? 1.541 17.332 28.878 1.00 55.06 82 GLY A O 1
ATOM 652 N N . GLU A 1 83 ? 2.296 17.311 26.751 1.00 49.47 83 GLU A N 1
ATOM 653 C CA . GLU A 1 83 ? 3.714 17.020 26.994 1.00 49.47 83 GLU A CA 1
ATOM 654 C C . GLU A 1 83 ? 4.075 15.543 27.218 1.00 49.47 83 GLU A C 1
ATOM 656 O O . GLU A 1 83 ? 4.200 15.064 28.338 1.00 49.47 83 GLU A O 1
ATOM 661 N N . GLN A 1 84 ? 4.368 14.839 26.113 1.00 48.28 84 GLN A N 1
ATOM 662 C CA . GLN A 1 84 ? 5.607 14.056 25.907 1.00 48.28 84 GLN A CA 1
ATOM 663 C C . GLN A 1 84 ? 5.513 13.219 24.614 1.00 48.28 84 GLN A C 1
ATOM 665 O O . GLN A 1 84 ? 5.521 11.986 24.631 1.00 48.28 84 GLN A O 1
ATOM 670 N N . SER A 1 85 ? 5.487 13.870 23.446 1.00 45.22 85 SER A N 1
ATOM 671 C CA . SER A 1 85 ? 5.760 13.191 22.171 1.00 45.22 85 SER A CA 1
ATOM 672 C C . SER A 1 85 ? 7.266 12.919 22.045 1.00 45.22 85 SER A C 1
ATOM 674 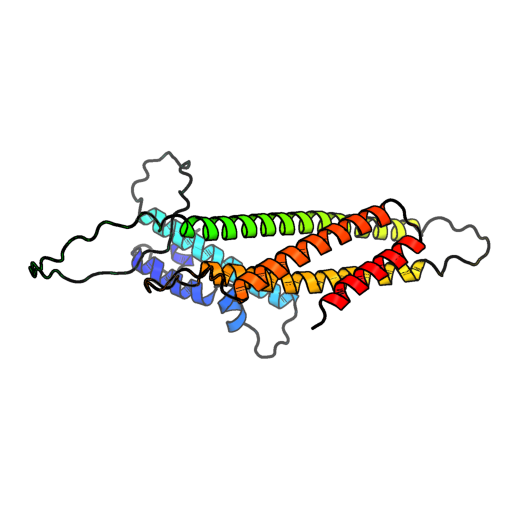O O . SER A 1 85 ? 7.999 13.604 21.336 1.00 45.22 85 SER A O 1
ATOM 676 N N . GLY A 1 86 ? 7.728 11.933 22.810 1.00 43.16 86 GLY A N 1
ATOM 677 C CA . GLY A 1 86 ? 9.084 11.386 22.781 1.00 43.16 86 GLY A CA 1
ATOM 678 C C . GLY A 1 86 ? 9.132 9.897 23.133 1.00 43.16 86 GLY A C 1
ATOM 679 O O . GLY A 1 86 ? 10.215 9.343 23.304 1.00 43.16 86 GLY A O 1
ATOM 680 N N . ARG A 1 87 ? 7.980 9.219 23.250 1.00 40.31 87 ARG A N 1
ATOM 681 C CA . ARG A 1 87 ? 7.945 7.768 23.459 1.00 40.31 87 ARG A CA 1
ATOM 682 C C . ARG A 1 87 ? 8.004 7.056 22.117 1.00 40.31 87 ARG A C 1
ATOM 684 O O . ARG A 1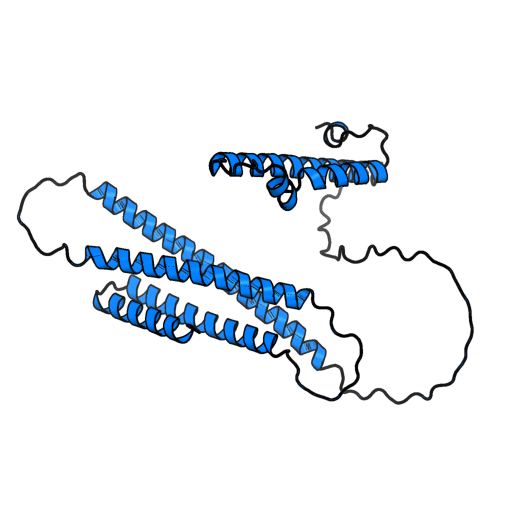 87 ? 7.003 6.830 21.445 1.00 40.31 87 ARG A O 1
ATOM 691 N N . GLN A 1 88 ? 9.234 6.723 21.754 1.00 43.94 88 GLN A N 1
ATOM 692 C CA . GLN A 1 88 ? 9.579 5.676 20.811 1.00 43.94 88 GLN A CA 1
ATOM 693 C C . GLN A 1 88 ? 8.755 4.425 21.146 1.00 43.94 88 GLN A C 1
ATOM 695 O O . GLN A 1 88 ? 8.932 3.816 22.202 1.00 43.94 88 GLN A O 1
ATOM 700 N N . TRP A 1 89 ? 7.800 4.097 20.278 1.00 47.06 89 TRP A N 1
ATOM 701 C CA . TRP A 1 89 ? 7.015 2.874 20.380 1.00 47.06 89 TRP A CA 1
ATOM 702 C C . TRP A 1 89 ? 7.967 1.668 20.431 1.00 47.06 89 TRP A C 1
ATOM 704 O O . TRP A 1 89 ? 8.846 1.566 19.567 1.00 47.06 89 TRP A O 1
ATOM 714 N N . PRO A 1 90 ? 7.839 0.755 21.411 1.00 40.88 90 PRO A N 1
ATOM 715 C CA . PRO A 1 90 ? 8.595 -0.484 21.383 1.00 40.88 90 PRO A CA 1
ATOM 716 C C . PRO A 1 90 ? 8.118 -1.314 20.178 1.00 40.88 90 PRO A C 1
ATOM 718 O O . PRO A 1 90 ? 6.911 -1.427 19.953 1.00 40.88 90 PRO A O 1
ATOM 721 N N . PRO A 1 91 ? 9.027 -1.897 19.382 1.00 40.69 91 PRO A N 1
ATOM 722 C CA . PRO A 1 91 ? 8.648 -2.817 18.321 1.00 40.69 91 PRO A CA 1
ATOM 723 C C . PRO A 1 91 ? 8.147 -4.107 18.980 1.00 40.69 91 PRO A C 1
ATOM 725 O O . PRO A 1 91 ? 8.942 -4.935 19.414 1.00 40.69 91 PRO A O 1
ATOM 728 N N . GLY A 1 92 ? 6.829 -4.240 19.126 1.00 41.59 92 GLY A N 1
ATOM 729 C CA . GLY A 1 92 ? 6.209 -5.366 19.821 1.00 41.59 92 GLY A CA 1
ATOM 730 C C . GLY A 1 92 ? 4.848 -5.733 19.241 1.00 41.59 92 GLY A C 1
ATOM 731 O O . GLY A 1 92 ? 3.832 -5.161 19.612 1.00 41.59 92 GLY A O 1
ATOM 732 N N . ASP A 1 93 ? 4.865 -6.713 18.340 1.00 39.41 93 ASP A N 1
ATOM 733 C CA . ASP A 1 93 ? 3.890 -7.802 18.235 1.00 39.41 93 ASP A CA 1
ATOM 734 C C . ASP A 1 93 ? 2.389 -7.462 18.158 1.00 39.41 93 ASP A C 1
ATOM 736 O O . ASP A 1 93 ? 1.605 -7.733 19.066 1.00 39.41 93 ASP A O 1
ATOM 740 N N . TYR A 1 94 ? 1.933 -7.066 16.967 1.00 43.28 94 TYR A N 1
ATOM 741 C CA . TYR A 1 94 ? 0.508 -7.073 16.587 1.00 43.28 94 TYR A CA 1
ATOM 742 C C . TYR A 1 94 ? -0.083 -8.487 16.350 1.00 43.28 94 TYR A C 1
ATOM 744 O O . TYR A 1 94 ? -1.074 -8.638 15.638 1.00 43.28 94 TYR A O 1
ATOM 752 N N . ALA A 1 95 ? 0.497 -9.547 16.922 1.00 43.12 95 ALA A N 1
ATOM 753 C CA . ALA A 1 95 ? 0.137 -10.931 16.591 1.00 43.12 95 ALA A CA 1
ATOM 754 C C . ALA A 1 95 ? -0.880 -11.611 17.535 1.00 43.12 95 ALA A C 1
ATOM 756 O O . ALA A 1 95 ? -1.323 -12.710 17.218 1.00 43.12 95 ALA A O 1
ATOM 757 N N . ASN A 1 96 ? -1.296 -10.996 18.652 1.00 40.03 96 ASN A N 1
ATOM 758 C CA . ASN A 1 96 ? -2.038 -11.709 19.711 1.00 40.03 96 ASN A CA 1
ATOM 759 C C . ASN A 1 96 ? -3.390 -11.099 20.132 1.00 40.03 96 ASN A C 1
ATOM 761 O O . ASN A 1 96 ? -3.774 -11.192 21.293 1.00 40.03 96 ASN A O 1
ATOM 765 N N . TYR A 1 97 ? -4.182 -10.564 19.199 1.00 38.81 97 TYR A N 1
ATOM 766 C CA . TYR A 1 97 ? -5.628 -10.404 19.437 1.00 38.81 97 TYR A CA 1
ATOM 767 C C . TYR A 1 97 ? -6.389 -11.623 18.909 1.00 38.81 97 TYR A C 1
ATOM 769 O O . TYR A 1 97 ? -7.109 -11.562 17.911 1.00 38.81 97 TYR A O 1
ATOM 777 N N . ARG A 1 98 ? -6.210 -12.757 19.595 1.00 39.59 98 ARG A N 1
ATOM 778 C CA . ARG A 1 98 ? -7.147 -13.878 19.522 1.00 39.59 98 ARG A CA 1
ATOM 779 C C . ARG A 1 98 ? -8.087 -13.762 20.715 1.00 39.59 98 ARG A C 1
ATOM 781 O O . ARG A 1 98 ? -7.675 -13.830 21.866 1.00 39.59 98 ARG A O 1
ATOM 788 N N . HIS A 1 99 ? -9.345 -13.508 20.388 1.00 41.94 99 HIS A N 1
ATOM 789 C CA . HIS A 1 99 ? -10.494 -13.639 21.267 1.00 41.94 99 HIS A CA 1
ATOM 790 C C . HIS A 1 99 ? -10.508 -15.049 21.876 1.00 41.94 99 HIS A C 1
ATOM 792 O O . HIS A 1 99 ? -10.900 -15.989 21.194 1.00 41.94 99 HIS A O 1
ATOM 798 N N . ASP A 1 100 ? -10.128 -15.180 23.145 1.00 39.69 100 ASP A N 1
ATOM 799 C CA . ASP A 1 100 ? -10.475 -16.336 23.972 1.00 39.69 100 ASP A CA 1
ATOM 800 C C . ASP A 1 100 ? -11.348 -15.843 25.126 1.00 39.69 100 ASP A C 1
ATOM 802 O O . ASP A 1 100 ? -10.902 -15.560 26.235 1.00 39.69 100 ASP A O 1
ATOM 806 N N . GLY A 1 101 ? -12.635 -15.690 24.823 1.00 41.06 101 GLY A N 1
ATOM 807 C CA . GLY A 1 101 ? -13.672 -15.815 25.831 1.00 41.06 101 GLY A CA 1
ATOM 808 C C . GLY A 1 101 ? -14.172 -17.252 25.798 1.00 41.06 101 GLY A C 1
ATOM 809 O O . GLY A 1 101 ? -14.722 -17.648 24.779 1.00 41.06 101 GLY A O 1
ATOM 810 N N . HIS A 1 102 ? -13.974 -18.014 26.877 1.00 36.56 102 HIS A N 1
ATOM 811 C CA . HIS A 1 102 ? -14.995 -18.902 27.446 1.00 36.56 102 HIS A CA 1
ATOM 812 C C . HIS A 1 102 ? -14.489 -19.672 28.678 1.00 36.56 102 HIS A C 1
ATOM 814 O O . HIS A 1 102 ? -13.583 -20.488 28.602 1.00 36.56 102 HIS A O 1
ATOM 820 N N . HIS A 1 103 ? -15.185 -19.387 29.782 1.00 39.50 103 HIS A N 1
ATOM 821 C CA . HIS A 1 103 ? -15.685 -20.272 30.837 1.00 39.50 103 HIS A CA 1
ATOM 822 C C . HIS A 1 103 ? -14.743 -21.188 31.625 1.00 39.50 103 HIS A C 1
ATOM 824 O O . HIS A 1 103 ? -14.019 -22.030 31.110 1.00 39.50 103 HIS A O 1
ATOM 830 N N . GLY A 1 104 ? -14.876 -21.038 32.946 1.00 42.62 104 GLY A N 1
ATOM 831 C CA . GLY A 1 104 ? -14.281 -21.899 33.944 1.00 42.62 104 GLY A CA 1
ATOM 832 C C . GLY A 1 104 ? -14.837 -23.319 33.932 1.00 42.62 104 GLY A C 1
ATOM 833 O O . GLY A 1 104 ? -15.906 -23.616 33.403 1.00 42.62 104 GLY A O 1
ATOM 834 N N . GLY A 1 105 ? -14.064 -24.181 34.573 1.00 37.41 105 GLY A N 1
ATOM 835 C CA . GLY A 1 105 ? -14.364 -25.584 34.779 1.00 37.41 105 GLY A CA 1
ATOM 836 C C . GLY A 1 105 ? -13.269 -26.183 35.642 1.00 37.41 105 GLY A C 1
ATOM 837 O O . GLY A 1 105 ? -12.324 -26.779 35.134 1.00 37.41 105 GLY A O 1
ATOM 838 N N . GLU A 1 106 ? -13.379 -25.970 36.952 1.00 42.53 106 GLU A N 1
ATOM 839 C CA . GLU A 1 106 ? -12.688 -26.779 37.948 1.00 42.53 106 GLU A CA 1
ATOM 840 C C . GLU A 1 106 ? -12.994 -28.259 37.684 1.00 42.53 106 GLU A C 1
ATOM 842 O O . GLU A 1 106 ? -14.139 -28.697 37.772 1.00 42.53 106 GLU A O 1
ATOM 847 N N . SER A 1 107 ? -11.972 -29.054 37.379 1.00 43.16 107 SER A N 1
ATOM 848 C CA . SER A 1 107 ? -12.026 -30.486 37.653 1.00 43.16 107 SER A CA 1
ATOM 849 C C . SER A 1 107 ? -10.645 -30.981 38.056 1.00 43.16 107 SER A C 1
ATOM 851 O O . SER A 1 107 ? -9.663 -30.978 37.316 1.00 43.16 107 SER A O 1
ATOM 853 N N . SER A 1 108 ? -10.585 -31.344 39.323 1.00 51.22 108 SER A N 1
ATOM 854 C CA . SER A 1 108 ? -9.498 -31.996 40.016 1.00 51.22 108 SER A CA 1
ATOM 855 C C . SER A 1 108 ? -9.342 -33.428 39.499 1.00 51.22 108 SER A C 1
ATOM 857 O O . SER A 1 108 ? -10.173 -34.286 39.775 1.00 51.22 108 SER A O 1
ATOM 859 N N . PHE A 1 109 ? -8.240 -33.721 38.805 1.00 38.78 109 PHE A N 1
ATOM 860 C CA . PHE A 1 109 ? -7.775 -35.097 38.612 1.00 38.78 109 PHE A CA 1
ATOM 861 C C . PHE A 1 109 ? -6.293 -35.210 38.972 1.00 38.78 109 PHE A C 1
ATOM 863 O O . PHE A 1 109 ? -5.385 -34.842 38.229 1.00 38.78 109 PHE A O 1
ATOM 870 N N . ARG A 1 110 ? -6.071 -35.696 40.195 1.00 48.34 110 ARG A N 1
ATOM 871 C CA . ARG A 1 110 ? -4.774 -35.949 40.819 1.00 48.34 110 ARG A CA 1
ATOM 872 C C . ARG A 1 110 ? -4.280 -37.321 40.345 1.00 48.34 110 ARG A C 1
ATOM 874 O O . ARG A 1 110 ? -4.684 -38.342 40.887 1.00 48.34 110 ARG A O 1
ATOM 881 N N . GLY A 1 111 ? -3.431 -37.345 39.319 1.00 40.19 111 GLY A N 1
ATOM 882 C CA . GLY A 1 111 ? -2.762 -38.551 38.822 1.00 40.19 111 GLY A CA 1
ATOM 883 C C . GLY A 1 111 ? -1.246 -38.424 38.952 1.00 40.19 111 GLY A C 1
ATOM 884 O O . GLY A 1 111 ? -0.618 -37.675 38.213 1.00 40.19 111 GLY A O 1
ATOM 885 N N . HIS A 1 112 ? -0.663 -39.143 39.911 1.00 48.53 112 HIS A N 1
ATOM 886 C CA . HIS A 1 112 ? 0.774 -39.199 40.174 1.00 48.53 112 HIS A CA 1
ATOM 887 C C . HIS A 1 112 ? 1.546 -39.849 39.009 1.00 48.53 112 HIS A C 1
ATOM 889 O O . HIS A 1 112 ? 1.684 -41.071 38.958 1.00 48.53 112 HIS A O 1
ATOM 895 N N . ALA A 1 113 ? 2.100 -39.039 38.104 1.00 45.75 113 ALA A N 1
ATOM 896 C CA . ALA A 1 113 ? 3.116 -39.473 37.148 1.00 45.75 113 ALA A CA 1
ATOM 897 C C . ALA A 1 113 ? 4.516 -39.214 37.728 1.00 45.75 113 ALA A C 1
ATOM 899 O O . ALA A 1 113 ? 4.855 -38.104 38.133 1.00 45.75 113 ALA A O 1
ATOM 900 N N . ARG A 1 114 ? 5.311 -40.281 37.814 1.00 44.44 114 ARG A N 1
ATOM 901 C CA . ARG A 1 114 ? 6.666 -40.296 38.374 1.00 44.44 114 ARG A CA 1
ATOM 902 C C . ARG A 1 114 ? 7.587 -39.399 37.540 1.00 44.44 114 ARG A C 1
ATOM 904 O O . ARG A 1 114 ? 7.707 -39.584 36.334 1.00 44.44 114 ARG A O 1
ATOM 911 N N . HIS A 1 115 ? 8.240 -38.450 38.206 1.00 43.09 115 HIS A N 1
ATOM 912 C CA . HIS A 1 115 ? 9.248 -37.568 37.628 1.00 43.09 115 HIS A CA 1
ATOM 913 C C . HIS A 1 115 ? 10.469 -38.370 37.150 1.00 43.09 115 HIS A C 1
ATOM 915 O O . HIS A 1 115 ? 11.233 -38.885 37.964 1.00 43.09 115 HIS A O 1
ATOM 921 N N . ALA A 1 116 ? 10.665 -38.447 35.834 1.00 52.16 116 ALA A N 1
ATOM 922 C CA . ALA A 1 116 ? 11.967 -38.745 35.248 1.00 52.16 116 ALA A CA 1
ATOM 923 C C . ALA A 1 116 ? 12.801 -37.446 35.209 1.00 52.16 116 ALA A C 1
ATOM 925 O O . ALA A 1 116 ? 12.248 -36.392 34.875 1.00 52.16 116 ALA A O 1
ATOM 926 N N . PRO A 1 117 ? 14.098 -37.476 35.564 1.00 56.94 117 PRO A N 1
ATOM 927 C CA . PRO A 1 117 ? 14.939 -36.286 35.532 1.00 56.94 117 PRO A CA 1
ATOM 928 C C . PRO A 1 117 ? 15.123 -35.793 34.085 1.00 56.94 117 PRO A C 1
ATOM 930 O O . PRO A 1 117 ? 15.335 -36.609 33.185 1.00 56.94 117 PRO A O 1
ATOM 933 N N . PRO A 1 118 ? 15.065 -34.473 33.835 1.00 51.75 118 PRO A N 1
ATOM 934 C CA . PRO A 1 118 ? 15.277 -33.916 32.507 1.00 51.75 118 PRO A CA 1
ATOM 935 C C . PRO A 1 118 ? 16.731 -34.138 32.074 1.00 51.75 118 PRO A C 1
ATOM 937 O O . PRO A 1 118 ? 17.670 -33.608 32.665 1.00 51.75 118 PRO A O 1
ATOM 940 N N . THR A 1 119 ? 16.926 -34.931 31.024 1.00 53.22 119 THR A N 1
ATOM 941 C CA . THR A 1 119 ? 18.222 -35.120 30.369 1.00 53.22 119 THR A CA 1
ATOM 942 C C . THR A 1 119 ? 18.693 -33.807 29.736 1.00 53.22 119 THR A C 1
ATOM 944 O O . THR A 1 119 ? 18.004 -33.222 28.900 1.00 53.22 119 THR A O 1
ATOM 947 N N . ALA A 1 120 ? 19.891 -33.359 30.119 1.00 51.88 120 ALA A N 1
ATOM 948 C CA . ALA A 1 120 ? 20.508 -32.066 29.804 1.00 51.88 120 ALA A CA 1
ATOM 949 C C . ALA A 1 120 ? 20.972 -31.871 28.334 1.00 51.88 120 ALA A C 1
ATOM 951 O O . ALA A 1 120 ? 21.987 -31.226 28.081 1.00 51.88 120 ALA A O 1
ATOM 952 N N . GLY A 1 121 ? 20.254 -32.421 27.348 1.00 50.78 121 GLY A N 1
ATOM 953 C CA . GLY A 1 121 ? 20.654 -32.404 25.930 1.00 50.78 121 GLY A CA 1
ATOM 954 C C . GLY A 1 121 ? 19.939 -31.388 25.025 1.00 50.78 121 GLY A C 1
ATOM 955 O O . GLY A 1 121 ? 20.362 -31.181 23.892 1.00 50.78 121 GLY A O 1
ATOM 956 N N . SER A 1 122 ? 18.860 -30.740 25.478 1.00 50.03 122 SER A N 1
ATOM 957 C CA . SER A 1 122 ? 17.892 -30.104 24.560 1.00 50.03 122 SER A CA 1
ATOM 958 C C . SER A 1 122 ? 18.144 -28.627 24.199 1.00 50.03 122 SER A C 1
ATOM 960 O O . SER A 1 122 ? 17.399 -28.068 23.395 1.00 50.03 122 SER A O 1
ATOM 962 N N . THR A 1 123 ? 19.162 -27.957 24.746 1.00 54.00 123 THR A N 1
ATOM 963 C CA . THR A 1 123 ? 19.355 -26.504 24.534 1.00 54.00 123 THR A CA 1
ATOM 964 C C . THR A 1 123 ? 20.210 -26.130 23.317 1.00 54.00 123 THR A C 1
ATOM 966 O O . THR A 1 123 ? 20.206 -24.965 22.924 1.00 54.00 123 THR A O 1
ATOM 969 N N . ARG A 1 124 ? 20.901 -27.073 22.655 1.00 52.84 124 ARG A N 1
ATOM 970 C CA . ARG A 1 124 ? 21.788 -26.746 21.513 1.00 52.84 124 ARG A CA 1
ATOM 971 C C . ARG A 1 124 ? 21.077 -26.538 20.168 1.00 52.84 124 ARG A C 1
ATOM 973 O O . ARG A 1 124 ? 21.604 -25.825 19.323 1.00 52.84 124 ARG A O 1
ATOM 980 N N . LEU A 1 125 ? 19.869 -27.072 19.970 1.00 52.12 125 LEU A N 1
ATOM 981 C CA . LEU A 1 125 ? 19.156 -26.976 18.681 1.00 52.12 125 LEU A CA 1
ATOM 982 C C . LEU A 1 125 ? 18.450 -25.625 18.453 1.00 52.12 125 LEU A C 1
ATOM 984 O O . LEU A 1 125 ? 18.210 -25.230 17.313 1.00 52.12 125 LEU A O 1
ATOM 988 N N . ALA A 1 126 ? 18.157 -24.863 19.512 1.00 55.41 126 ALA A N 1
ATOM 989 C CA . ALA A 1 126 ? 17.524 -23.547 19.382 1.00 55.41 126 ALA A CA 1
ATOM 990 C C . ALA A 1 126 ? 18.484 -22.452 18.866 1.00 55.41 126 ALA A C 1
ATOM 992 O O . ALA A 1 126 ? 18.022 -21.472 18.281 1.00 55.41 126 ALA A O 1
ATOM 993 N N . GLY A 1 127 ? 19.802 -22.627 19.040 1.00 59.66 127 GLY A N 1
ATOM 994 C CA . GLY A 1 127 ? 20.816 -21.681 18.556 1.00 59.66 127 GLY A CA 1
ATOM 995 C C . GLY A 1 127 ? 20.946 -21.661 17.029 1.00 59.66 127 GLY A C 1
ATOM 996 O O . GLY A 1 127 ? 20.990 -20.590 16.431 1.00 59.66 127 GLY A O 1
ATOM 997 N N . SER A 1 128 ? 20.889 -22.836 16.393 1.00 71.38 128 SER A N 1
ATOM 998 C CA . SER A 1 128 ? 21.139 -23.001 14.951 1.00 71.38 128 SER A CA 1
ATOM 999 C C . SER A 1 128 ? 20.172 -22.210 14.061 1.00 71.38 128 SER A C 1
ATOM 1001 O O . SER A 1 128 ? 20.579 -21.621 13.062 1.00 71.38 128 SER A O 1
ATOM 1003 N N . ALA A 1 129 ? 18.892 -22.133 14.429 1.00 70.06 129 ALA A N 1
ATOM 1004 C CA . ALA A 1 129 ? 17.913 -21.423 13.611 1.00 70.06 129 ALA A CA 1
ATOM 1005 C C . ALA A 1 129 ? 17.988 -19.898 13.754 1.00 70.06 129 ALA A C 1
ATOM 1007 O O . ALA A 1 129 ? 17.752 -19.187 12.781 1.00 70.06 129 ALA A O 1
ATOM 1008 N N . ARG A 1 130 ? 18.328 -19.383 14.944 1.00 74.94 130 ARG A N 1
ATOM 1009 C CA . ARG A 1 130 ? 18.549 -17.939 15.129 1.00 74.94 130 ARG A CA 1
ATOM 1010 C C . ARG A 1 130 ? 19.776 -17.481 14.346 1.00 74.94 130 ARG A C 1
ATOM 1012 O O . ARG A 1 130 ? 19.708 -16.471 13.657 1.00 74.94 130 ARG A O 1
ATOM 1019 N N . GLU A 1 131 ? 20.836 -18.284 14.363 1.00 77.88 131 GLU A N 1
ATOM 1020 C CA . GLU A 1 131 ? 22.041 -18.048 13.565 1.00 77.88 131 GLU A CA 1
ATOM 1021 C C . GLU A 1 131 ? 21.751 -18.119 12.049 1.00 77.88 131 GLU A C 1
ATOM 1023 O O . GLU A 1 131 ? 22.232 -17.293 11.271 1.00 77.88 131 GLU A O 1
ATOM 1028 N N . ALA A 1 132 ? 20.884 -19.038 11.606 1.00 75.50 132 ALA A N 1
ATOM 1029 C CA . ALA A 1 132 ? 20.433 -19.096 10.212 1.00 75.50 132 ALA A CA 1
ATOM 1030 C C . ALA A 1 132 ? 19.653 -17.835 9.785 1.00 75.50 132 ALA A C 1
ATOM 1032 O O . ALA A 1 132 ? 19.888 -17.307 8.699 1.00 75.50 132 ALA A O 1
ATOM 1033 N N . VAL A 1 133 ? 18.767 -17.307 10.635 1.00 80.19 133 VAL A N 1
ATOM 1034 C CA . VAL A 1 133 ? 18.035 -16.060 10.343 1.00 80.19 133 VAL A CA 1
ATOM 1035 C C . VAL A 1 133 ? 18.987 -14.864 10.299 1.00 80.19 133 VAL A C 1
ATOM 1037 O O . VAL A 1 133 ? 18.946 -14.088 9.346 1.00 80.19 133 VAL A O 1
ATOM 1040 N N . GLU A 1 134 ? 19.905 -14.750 11.259 1.00 84.12 134 GLU A N 1
ATOM 1041 C CA . GLU A 1 134 ? 20.887 -13.660 11.296 1.00 84.12 134 GLU A CA 1
ATOM 1042 C C . GLU A 1 134 ? 21.811 -13.674 10.065 1.00 84.12 134 GLU A C 1
ATOM 1044 O O . GLU A 1 134 ? 22.090 -12.632 9.462 1.00 84.12 134 GLU A O 1
ATOM 1049 N N . THR A 1 135 ? 22.254 -14.859 9.633 1.00 80.94 135 THR A N 1
ATOM 1050 C CA . THR A 1 135 ? 23.075 -14.993 8.419 1.00 80.94 135 THR A CA 1
ATOM 1051 C C . THR A 1 135 ? 22.315 -14.616 7.147 1.00 80.94 135 THR A C 1
ATOM 1053 O O . THR A 1 135 ? 22.913 -14.008 6.253 1.00 80.94 135 THR A O 1
ATOM 1056 N N . LEU A 1 136 ? 21.013 -14.910 7.065 1.00 78.50 136 LEU A N 1
ATOM 1057 C CA . LEU A 1 136 ? 20.158 -14.502 5.946 1.00 78.50 136 LEU A CA 1
ATOM 1058 C C . LEU A 1 136 ? 19.929 -12.987 5.923 1.00 78.50 136 LEU A C 1
ATOM 1060 O O . LEU A 1 136 ? 20.094 -12.372 4.872 1.00 78.50 136 LEU A O 1
ATOM 1064 N N . GLU A 1 137 ? 19.649 -12.360 7.064 1.00 82.12 137 GLU A N 1
ATOM 1065 C CA . GLU A 1 137 ? 19.499 -10.900 7.147 1.00 82.12 137 GLU A CA 1
ATOM 1066 C C . GLU A 1 137 ? 20.796 -10.166 6.792 1.00 82.12 137 GLU A C 1
ATOM 1068 O O . GLU A 1 137 ? 20.782 -9.141 6.107 1.00 82.12 137 GLU A O 1
ATOM 1073 N N . LYS A 1 138 ? 21.948 -10.699 7.216 1.00 83.12 138 LYS A N 1
ATOM 1074 C CA . LYS A 1 138 ? 23.257 -10.155 6.832 1.00 83.12 138 LYS A CA 1
ATOM 1075 C C . LYS A 1 138 ? 23.501 -10.281 5.327 1.00 83.12 138 LYS A C 1
ATOM 1077 O O . LYS A 1 138 ? 24.100 -9.384 4.734 1.00 83.12 138 LYS A O 1
ATOM 1082 N N . ALA A 1 139 ? 23.043 -11.368 4.704 1.00 75.19 139 ALA A N 1
ATOM 1083 C CA . ALA A 1 139 ? 23.113 -11.539 3.255 1.00 75.19 139 ALA A CA 1
ATOM 1084 C C . ALA A 1 139 ? 22.186 -10.560 2.515 1.00 75.19 139 ALA A C 1
ATOM 1086 O O . ALA A 1 139 ? 22.608 -9.971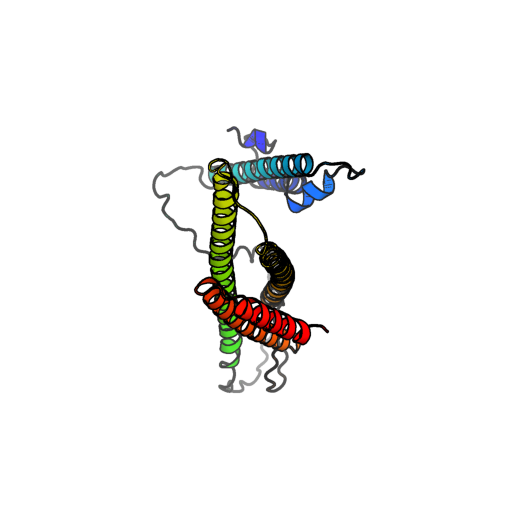 1.524 1.00 75.19 139 ALA A O 1
ATOM 1087 N N . GLU A 1 140 ? 20.972 -10.328 3.016 1.00 81.75 140 GLU A N 1
ATOM 1088 C CA . GLU A 1 140 ? 20.027 -9.357 2.451 1.00 81.75 140 GLU A CA 1
ATOM 1089 C C . GLU A 1 140 ? 20.579 -7.926 2.511 1.00 81.75 140 GLU A C 1
ATOM 1091 O O . GLU A 1 140 ? 20.593 -7.225 1.500 1.00 81.75 140 GLU A O 1
ATOM 1096 N N . ARG A 1 141 ? 21.149 -7.514 3.652 1.00 79.38 141 ARG A N 1
ATOM 1097 C CA . ARG A 1 141 ? 21.827 -6.209 3.774 1.00 79.38 141 ARG A CA 1
ATOM 1098 C C . ARG A 1 141 ? 22.985 -6.062 2.785 1.00 79.38 141 ARG A C 1
ATOM 1100 O O . ARG A 1 141 ? 23.140 -4.999 2.192 1.00 79.38 141 ARG A O 1
ATOM 1107 N N . ALA A 1 142 ? 23.778 -7.117 2.586 1.00 75.25 142 ALA A N 1
ATOM 1108 C CA . ALA A 1 142 ? 24.875 -7.102 1.620 1.00 75.25 142 ALA A CA 1
ATOM 1109 C C . ALA A 1 142 ? 24.378 -6.992 0.166 1.00 75.25 142 ALA A C 1
ATOM 1111 O O . ALA A 1 142 ? 24.974 -6.264 -0.622 1.00 75.25 142 ALA A O 1
ATOM 1112 N N . LEU A 1 143 ? 23.278 -7.667 -0.188 1.00 78.00 143 LEU A N 1
ATOM 1113 C CA . LEU A 1 143 ? 22.661 -7.542 -1.514 1.00 78.00 143 LEU A CA 1
ATOM 1114 C C . LEU A 1 143 ? 22.112 -6.130 -1.755 1.00 78.00 143 LEU A C 1
ATOM 1116 O O . LEU A 1 143 ? 22.334 -5.572 -2.825 1.00 78.00 143 LEU A O 1
ATOM 1120 N N . ASN A 1 144 ? 21.470 -5.526 -0.753 1.00 79.88 144 ASN A N 1
ATOM 1121 C CA . ASN A 1 144 ? 20.961 -4.156 -0.855 1.00 79.88 144 ASN A CA 1
ATOM 1122 C C . ASN A 1 144 ? 22.092 -3.121 -0.987 1.00 79.88 144 ASN A C 1
ATOM 1124 O O . ASN A 1 144 ? 21.944 -2.140 -1.711 1.00 79.88 144 ASN A O 1
ATOM 1128 N N . ALA A 1 145 ? 23.234 -3.340 -0.324 1.00 79.44 145 ALA A N 1
ATOM 1129 C CA . ALA A 1 145 ? 24.415 -2.494 -0.495 1.00 79.44 145 ALA A CA 1
ATOM 1130 C C . ALA A 1 145 ? 24.978 -2.583 -1.926 1.00 79.44 145 ALA A C 1
ATOM 1132 O O . ALA A 1 145 ? 25.248 -1.553 -2.542 1.00 79.44 145 ALA A O 1
ATOM 1133 N N . LEU A 1 146 ? 25.069 -3.798 -2.483 1.00 77.25 146 LEU A N 1
ATOM 1134 C CA . LEU A 1 146 ? 25.493 -4.010 -3.871 1.00 77.25 146 LEU A CA 1
ATOM 1135 C C . LEU A 1 146 ? 24.546 -3.338 -4.874 1.00 77.25 146 LEU A C 1
ATOM 1137 O O . LEU A 1 146 ? 25.012 -2.784 -5.864 1.00 77.25 146 LEU A O 1
ATOM 1141 N N . ASP A 1 147 ? 23.234 -3.334 -4.622 1.00 77.75 147 ASP A N 1
ATOM 1142 C CA . ASP A 1 147 ? 22.273 -2.616 -5.471 1.00 77.75 147 ASP A CA 1
ATOM 1143 C C . ASP A 1 147 ? 22.528 -1.100 -5.494 1.00 77.75 147 ASP A C 1
ATOM 1145 O O . ASP A 1 147 ? 22.367 -0.467 -6.541 1.00 77.75 147 ASP A O 1
ATOM 1149 N N . GLY A 1 148 ? 22.962 -0.522 -4.367 1.00 81.12 148 GLY A N 1
ATOM 1150 C CA . GLY A 1 148 ? 23.367 0.882 -4.275 1.00 81.12 148 GLY A CA 1
ATOM 1151 C C . GLY A 1 148 ? 24.572 1.200 -5.162 1.00 81.12 148 GLY A C 1
ATOM 1152 O O . GLY A 1 148 ? 24.496 2.094 -6.006 1.00 81.12 148 GLY A O 1
ATOM 1153 N N . GLU A 1 149 ? 25.644 0.411 -5.049 1.00 80.62 149 GLU A N 1
ATOM 1154 C CA . GLU A 1 149 ? 26.843 0.552 -5.894 1.00 80.62 149 GLU A CA 1
ATOM 1155 C C . GLU A 1 149 ? 26.510 0.382 -7.386 1.00 80.62 149 GLU A C 1
ATOM 1157 O O . GLU A 1 149 ? 27.007 1.107 -8.253 1.00 80.62 149 GLU A O 1
ATOM 1162 N N . LEU A 1 150 ? 25.611 -0.550 -7.706 1.00 78.31 150 LEU A N 1
ATOM 1163 C CA . LEU A 1 150 ? 25.193 -0.816 -9.078 1.00 78.31 150 LEU A CA 1
ATOM 1164 C C . LEU A 1 150 ? 24.359 0.335 -9.661 1.00 78.31 150 LEU A C 1
ATOM 1166 O O . LEU A 1 150 ? 24.460 0.636 -10.856 1.00 78.31 150 LEU A O 1
ATOM 1170 N N . MET A 1 151 ? 23.568 1.019 -8.830 1.00 80.12 151 MET A N 1
ATOM 1171 C CA . MET A 1 151 ? 22.859 2.243 -9.213 1.00 80.12 151 MET A CA 1
ATOM 1172 C C . MET A 1 151 ? 23.819 3.410 -9.471 1.00 80.12 151 MET A C 1
ATOM 1174 O O . MET A 1 151 ? 23.666 4.086 -10.492 1.00 80.12 151 MET A O 1
ATOM 1178 N N . GLU A 1 152 ? 24.847 3.606 -8.642 1.00 79.44 152 GLU A N 1
ATOM 1179 C CA . GLU A 1 152 ? 25.891 4.613 -8.901 1.00 79.44 152 GLU A CA 1
ATOM 1180 C C . GLU A 1 152 ? 26.661 4.325 -10.196 1.00 79.44 152 GLU A C 1
ATOM 1182 O O . GLU A 1 152 ? 26.918 5.232 -11.000 1.00 79.44 152 GLU A O 1
ATOM 1187 N N . LEU A 1 153 ? 26.975 3.054 -10.465 1.00 80.31 153 LEU A N 1
ATOM 1188 C CA . LEU A 1 153 ? 27.629 2.647 -11.707 1.00 80.31 153 LEU A CA 1
ATOM 1189 C C . LEU A 1 153 ? 26.745 2.941 -12.929 1.00 80.31 153 LEU A C 1
ATOM 1191 O O . LEU A 1 153 ? 27.221 3.496 -13.924 1.00 80.31 153 LEU A O 1
ATOM 1195 N N . ARG A 1 154 ? 25.442 2.633 -12.852 1.00 79.38 154 ARG A N 1
ATOM 1196 C CA . ARG A 1 154 ? 24.460 2.973 -13.901 1.00 79.38 154 ARG A CA 1
ATOM 1197 C C . ARG A 1 154 ? 24.417 4.472 -14.166 1.00 79.38 154 ARG A C 1
ATOM 1199 O O . ARG A 1 154 ? 24.366 4.893 -15.324 1.00 79.38 154 ARG A O 1
ATOM 1206 N N . GLU A 1 155 ? 24.442 5.281 -13.116 1.00 82.75 155 GLU A N 1
ATOM 1207 C CA . GLU A 1 155 ? 24.418 6.733 -13.243 1.00 82.75 155 GLU A CA 1
ATOM 1208 C C . GLU A 1 155 ? 25.717 7.274 -13.850 1.00 82.75 155 GLU A C 1
ATOM 1210 O O . GLU A 1 155 ? 25.680 8.127 -14.738 1.00 82.75 155 GLU A O 1
ATOM 1215 N N . THR A 1 156 ? 26.860 6.705 -13.469 1.00 80.81 156 THR A N 1
ATOM 1216 C CA . THR A 1 156 ? 28.173 7.021 -14.049 1.00 80.81 156 THR A CA 1
ATOM 1217 C C . THR A 1 156 ? 28.206 6.725 -15.547 1.00 80.81 156 THR A C 1
ATOM 1219 O O . THR A 1 156 ? 28.602 7.578 -16.345 1.00 80.81 156 THR A O 1
ATOM 1222 N N . VAL A 1 157 ? 27.697 5.563 -15.968 1.00 80.06 157 VAL A N 1
ATOM 1223 C CA . VAL A 1 157 ? 27.576 5.222 -17.393 1.00 80.06 157 VAL A CA 1
ATOM 1224 C C . VAL A 1 157 ? 26.613 6.165 -18.121 1.00 80.06 157 VAL A C 1
ATOM 1226 O O . VAL A 1 157 ? 26.899 6.598 -19.241 1.00 80.06 157 VAL A O 1
ATOM 1229 N N . ARG A 1 158 ? 25.485 6.531 -17.499 1.00 84.44 158 ARG A N 1
ATOM 1230 C CA . ARG A 1 158 ? 24.539 7.502 -18.071 1.00 84.44 158 ARG A CA 1
ATOM 1231 C C . ARG A 1 158 ? 25.197 8.873 -18.271 1.00 84.44 158 ARG A C 1
ATOM 1233 O O . ARG A 1 158 ? 25.041 9.448 -19.349 1.00 84.44 158 ARG A O 1
ATOM 1240 N N . ARG A 1 159 ? 25.970 9.369 -17.296 1.00 82.56 159 ARG A N 1
ATOM 1241 C CA . ARG A 1 159 ? 26.739 10.626 -17.404 1.00 82.56 159 ARG A CA 1
ATOM 1242 C C . ARG A 1 159 ? 27.767 10.561 -18.536 1.00 82.56 159 ARG A C 1
ATOM 1244 O O . ARG A 1 159 ? 27.792 11.457 -19.376 1.00 82.56 159 ARG A O 1
ATOM 1251 N N . ALA A 1 160 ? 28.538 9.475 -18.621 1.00 77.94 160 ALA A N 1
ATOM 1252 C CA . ALA A 1 160 ? 29.525 9.276 -19.685 1.00 77.94 160 ALA A CA 1
ATOM 1253 C C . ALA A 1 160 ? 28.887 9.256 -21.090 1.00 77.94 160 ALA A C 1
ATOM 1255 O O . ALA A 1 160 ? 29.458 9.789 -22.043 1.00 77.94 160 ALA A O 1
ATOM 1256 N N . ARG A 1 161 ? 27.678 8.688 -21.233 1.00 80.31 161 ARG A N 1
ATOM 1257 C CA . ARG A 1 161 ? 26.908 8.743 -22.490 1.00 80.31 161 ARG A CA 1
ATOM 1258 C C . ARG A 1 161 ? 26.445 10.159 -22.832 1.00 80.31 161 ARG A C 1
ATOM 1260 O O . ARG A 1 161 ? 26.544 10.539 -23.996 1.00 80.31 161 ARG A O 1
ATOM 1267 N N . SER A 1 162 ? 25.968 10.929 -21.851 1.00 84.69 162 SER A N 1
ATOM 1268 C CA . SER A 1 162 ? 25.534 12.319 -22.074 1.00 84.69 162 SER A CA 1
ATOM 1269 C C . SER A 1 162 ? 26.690 13.188 -22.567 1.00 84.69 162 SER A C 1
ATOM 1271 O O . SER A 1 162 ? 26.577 13.822 -23.609 1.00 84.69 162 SER A O 1
ATOM 1273 N N . GLN A 1 163 ? 27.848 13.112 -21.902 1.00 81.69 163 GLN A N 1
ATOM 1274 C CA . GLN A 1 163 ? 29.038 13.891 -22.268 1.00 81.69 163 GLN A CA 1
ATOM 1275 C C . GLN A 1 163 ? 29.517 13.619 -23.703 1.00 81.69 163 GLN A C 1
ATOM 1277 O O . GLN A 1 163 ? 29.950 14.535 -24.396 1.00 81.69 163 GLN A O 1
ATOM 1282 N N . ARG A 1 164 ? 29.407 12.373 -24.188 1.00 78.25 164 ARG A N 1
ATOM 1283 C CA . ARG A 1 164 ? 29.746 12.036 -25.583 1.00 78.25 164 ARG A CA 1
ATOM 1284 C C . ARG A 1 164 ? 28.758 12.599 -26.600 1.00 78.25 164 ARG A C 1
ATOM 1286 O O . ARG A 1 164 ? 29.159 12.879 -27.725 1.00 78.25 164 ARG A O 1
ATOM 1293 N N . ARG A 1 165 ? 27.483 12.731 -26.231 1.00 80.56 165 ARG A N 1
ATOM 1294 C CA . ARG A 1 165 ? 26.455 13.281 -27.121 1.00 80.56 165 ARG A CA 1
ATOM 1295 C C . ARG A 1 165 ? 26.666 14.780 -27.320 1.00 80.56 165 ARG A C 1
ATOM 1297 O O . ARG A 1 165 ? 26.659 15.242 -28.459 1.00 80.56 165 ARG A O 1
ATOM 1304 N N . ASP A 1 166 ? 26.952 15.484 -26.230 1.00 79.62 166 ASP A N 1
ATOM 1305 C CA . ASP A 1 166 ? 27.089 16.944 -26.216 1.00 79.62 166 ASP A CA 1
ATOM 1306 C C . ASP A 1 166 ? 28.455 17.414 -26.759 1.00 79.62 166 ASP A C 1
ATOM 1308 O O . ASP A 1 166 ? 28.568 18.500 -27.319 1.00 79.62 166 ASP A O 1
ATOM 1312 N N . GLY A 1 167 ? 29.493 16.571 -26.683 1.00 70.81 167 GLY A N 1
ATOM 1313 C CA . GLY A 1 167 ? 30.825 16.860 -27.231 1.00 70.81 167 GLY A CA 1
ATOM 1314 C C . GLY A 1 167 ? 30.975 16.700 -28.753 1.00 70.81 167 GLY A C 1
ATOM 1315 O O . GLY A 1 167 ? 32.052 16.973 -29.277 1.00 70.81 167 GLY A O 1
ATOM 1316 N N . SER A 1 168 ? 29.944 16.252 -29.482 1.00 59.94 168 SER A N 1
ATOM 1317 C CA . SER A 1 168 ? 30.044 15.985 -30.933 1.00 59.94 168 SER A CA 1
ATOM 1318 C C . SER A 1 168 ? 29.718 17.180 -31.842 1.00 59.94 168 SER A C 1
ATOM 1320 O O . SER A 1 168 ? 29.878 17.084 -33.057 1.00 59.94 168 SER A O 1
ATOM 1322 N N . THR A 1 169 ? 29.300 18.321 -31.287 1.00 60.00 169 THR A N 1
ATOM 1323 C CA . THR A 1 169 ? 28.798 19.466 -32.071 1.00 60.00 169 THR A CA 1
ATOM 1324 C C . THR A 1 169 ? 29.811 20.575 -32.370 1.00 60.00 169 THR A C 1
ATOM 1326 O O . THR A 1 169 ? 29.430 21.574 -32.972 1.00 60.00 169 THR A O 1
ATOM 1329 N N . SER A 1 170 ? 31.096 20.445 -32.018 1.00 56.28 170 SER A N 1
ATOM 1330 C CA . SER A 1 170 ? 32.034 21.572 -32.168 1.00 56.28 170 SER A CA 1
ATOM 1331 C C . SER A 1 170 ? 33.477 21.199 -32.518 1.00 56.28 170 SER A C 1
ATOM 1333 O O . SER A 1 170 ? 34.394 21.637 -31.831 1.00 56.28 170 SER A O 1
ATOM 1335 N N . THR A 1 171 ? 33.731 20.434 -33.586 1.00 53.72 171 THR A N 1
ATOM 1336 C CA . THR A 1 171 ? 35.012 20.537 -34.327 1.00 53.72 171 THR A CA 1
ATOM 1337 C C . THR A 1 171 ? 34.866 20.007 -35.756 1.00 53.72 171 THR A C 1
ATOM 1339 O O . THR A 1 171 ? 35.161 18.856 -36.065 1.00 53.72 171 THR A O 1
ATOM 1342 N N . SER A 1 172 ? 34.382 20.855 -36.657 1.00 55.03 172 SER A N 1
ATOM 1343 C CA . SER A 1 172 ? 34.464 20.637 -38.098 1.00 55.03 172 SER A CA 1
ATOM 1344 C C . SER A 1 172 ? 35.829 21.105 -38.611 1.00 55.03 172 SER A C 1
ATOM 1346 O O . SER A 1 172 ? 35.965 22.250 -39.035 1.00 55.03 172 SER A O 1
ATOM 1348 N N . THR A 1 173 ? 36.825 20.218 -38.606 1.00 49.88 173 THR A N 1
ATOM 1349 C CA . THR A 1 173 ? 37.993 20.353 -39.491 1.00 49.88 173 THR A CA 1
ATOM 1350 C C . THR A 1 173 ? 38.464 18.972 -39.939 1.00 49.88 173 THR A C 1
ATOM 1352 O O . THR A 1 173 ? 39.173 18.251 -39.247 1.00 49.88 173 THR A O 1
ATOM 1355 N N . SER A 1 174 ? 37.963 18.608 -41.116 1.00 58.00 174 SER A N 1
ATOM 1356 C CA . SER A 1 174 ? 38.451 17.621 -42.080 1.00 58.00 174 SER A CA 1
ATOM 1357 C C . SER A 1 174 ? 39.865 17.056 -41.865 1.00 58.00 174 SER A C 1
ATOM 1359 O O . SER A 1 174 ? 40.841 17.784 -42.017 1.00 58.00 174 SER A O 1
ATOM 1361 N N . THR A 1 175 ? 39.972 15.736 -41.671 1.00 48.38 175 THR A N 1
ATOM 1362 C CA . THR A 1 175 ? 40.863 14.831 -42.437 1.00 48.38 175 THR A CA 1
ATOM 1363 C C . THR A 1 175 ? 40.485 13.350 -42.186 1.00 48.38 175 THR A C 1
ATOM 1365 O O . THR A 1 175 ? 40.361 12.912 -41.049 1.00 48.38 175 THR A O 1
ATOM 1368 N N . SER A 1 176 ? 40.219 12.622 -43.284 1.00 51.66 176 SER A N 1
ATOM 1369 C CA . SER A 1 176 ? 40.302 11.155 -43.529 1.00 51.66 176 SER A CA 1
ATOM 1370 C C . SER A 1 176 ? 40.409 10.197 -42.319 1.00 51.66 176 SER A C 1
ATOM 1372 O O . SER A 1 176 ? 41.426 10.181 -41.635 1.00 51.66 176 SER A O 1
ATOM 1374 N N . SER A 1 177 ? 39.368 9.410 -41.985 1.00 55.81 177 SER A N 1
ATOM 1375 C CA . SER A 1 177 ? 39.112 8.010 -42.439 1.00 55.81 177 SER A CA 1
ATOM 1376 C C . SER A 1 177 ? 40.281 7.040 -42.161 1.00 55.81 177 SER A C 1
ATOM 1378 O O . SER A 1 177 ? 41.397 7.309 -42.571 1.00 55.81 177 SER A O 1
ATOM 1380 N N . SER A 1 178 ? 40.153 5.855 -41.560 1.00 54.16 178 SER A N 1
ATOM 1381 C CA . SER A 1 178 ? 39.014 4.938 -41.426 1.00 54.16 178 SER A CA 1
ATOM 1382 C C . SER A 1 178 ? 39.510 3.696 -40.664 1.00 54.16 178 SER A C 1
ATOM 1384 O O . SER A 1 178 ? 40.175 2.851 -41.253 1.00 54.16 178 SER A O 1
ATOM 1386 N N . SER A 1 179 ? 39.233 3.582 -39.361 1.00 54.94 179 SER A N 1
ATOM 1387 C CA . SER A 1 179 ? 39.520 2.347 -38.592 1.00 54.94 179 SER A CA 1
ATOM 1388 C C . SER A 1 179 ? 38.827 2.243 -37.220 1.00 54.94 179 SER A C 1
ATOM 1390 O O . SER A 1 179 ? 38.987 1.240 -36.531 1.00 54.94 179 SER A O 1
ATOM 1392 N N . SER A 1 180 ? 37.999 3.215 -36.812 1.00 54.12 180 SER A N 1
ATOM 1393 C CA . SER A 1 180 ? 37.448 3.265 -35.440 1.00 54.12 180 SER A CA 1
ATOM 1394 C C . SER A 1 180 ? 36.050 2.638 -35.260 1.00 54.12 180 SER A C 1
ATOM 1396 O O . SER A 1 180 ? 35.496 2.655 -34.164 1.00 54.12 180 SER A O 1
ATOM 1398 N N . SER A 1 181 ? 35.455 2.051 -36.305 1.00 55.03 181 SER A N 1
ATOM 1399 C CA . SER A 1 181 ? 34.094 1.485 -36.242 1.00 55.03 181 SER A CA 1
ATOM 1400 C C . SER A 1 181 ? 34.005 0.113 -35.556 1.00 55.03 181 SER A C 1
ATOM 1402 O O . SER A 1 181 ? 32.909 -0.306 -35.194 1.00 55.03 181 SER A O 1
ATOM 1404 N N . SER A 1 182 ? 35.127 -0.580 -35.326 1.00 54.12 182 SER A N 1
ATOM 1405 C CA . SER A 1 182 ? 35.117 -1.941 -34.761 1.00 54.12 182 SER A CA 1
ATOM 1406 C C . SER A 1 182 ? 34.934 -1.992 -33.238 1.00 54.12 182 SER A C 1
ATOM 1408 O O . SER A 1 182 ? 34.449 -2.998 -32.736 1.00 54.12 182 SER A O 1
ATOM 1410 N N . LEU A 1 183 ? 35.298 -0.943 -32.490 1.00 53.62 183 LEU A N 1
ATOM 1411 C CA . LEU A 1 183 ? 35.227 -0.943 -31.015 1.00 53.62 183 LEU A CA 1
ATOM 1412 C C . LEU A 1 183 ? 33.891 -0.428 -30.460 1.00 53.62 183 LEU A C 1
ATOM 1414 O O . LEU A 1 183 ? 33.601 -0.594 -29.277 1.00 53.62 183 LEU A O 1
ATOM 1418 N N . GLN A 1 184 ? 33.063 0.198 -31.298 1.00 54.47 184 GLN A N 1
ATOM 1419 C CA . GLN A 1 184 ? 31.795 0.786 -30.865 1.00 54.47 184 GLN A CA 1
ATOM 1420 C C . GLN A 1 184 ? 30.686 -0.267 -30.680 1.00 54.47 184 GLN A C 1
ATOM 1422 O O . GLN A 1 184 ? 29.768 -0.051 -29.889 1.00 54.47 184 GLN A O 1
ATOM 1427 N N . TYR A 1 185 ? 30.802 -1.424 -31.343 1.00 54.41 185 TYR A N 1
ATOM 1428 C CA . TYR A 1 185 ? 29.805 -2.499 -31.291 1.00 54.41 185 TYR A CA 1
ATOM 1429 C C . TYR A 1 185 ? 29.938 -3.434 -30.075 1.00 54.41 185 TYR A C 1
ATOM 1431 O O . TYR A 1 185 ? 28.936 -4.014 -29.655 1.00 54.41 185 TYR A O 1
ATOM 1439 N N . ASP A 1 186 ? 31.107 -3.520 -29.433 1.00 66.25 186 ASP A N 1
ATOM 1440 C CA . ASP A 1 186 ? 31.284 -4.404 -28.268 1.00 66.25 186 ASP A CA 1
ATOM 1441 C C . ASP A 1 186 ? 30.690 -3.822 -26.976 1.00 66.25 186 ASP A C 1
ATOM 1443 O O . ASP A 1 186 ? 30.185 -4.561 -26.131 1.00 66.25 186 ASP A O 1
ATOM 1447 N N . TYR A 1 187 ? 30.661 -2.494 -26.823 1.00 67.44 187 TYR A N 1
ATOM 1448 C CA . TYR A 1 187 ? 30.143 -1.875 -25.599 1.00 67.44 187 TYR A CA 1
ATOM 1449 C C . TYR A 1 187 ? 28.626 -2.051 -25.440 1.00 67.44 187 TYR A C 1
ATOM 1451 O O . TYR A 1 187 ? 28.149 -2.350 -24.346 1.00 67.44 187 TYR A O 1
ATOM 1459 N N . GLU A 1 188 ? 27.846 -1.908 -26.517 1.00 69.31 188 GLU A N 1
ATOM 1460 C CA . GLU A 1 188 ? 26.401 -2.163 -26.448 1.00 69.31 188 GLU A CA 1
ATOM 1461 C C . GLU A 1 188 ? 26.091 -3.623 -26.118 1.00 69.31 188 GLU A C 1
ATOM 1463 O O . GLU A 1 188 ? 25.184 -3.884 -25.326 1.00 69.31 188 GLU A O 1
ATOM 1468 N N . ALA A 1 189 ? 26.849 -4.567 -26.680 1.00 70.81 189 ALA A N 1
ATOM 1469 C CA . ALA A 1 189 ? 26.691 -5.986 -26.384 1.00 70.81 189 ALA A CA 1
ATOM 1470 C C . ALA A 1 189 ? 26.991 -6.290 -24.906 1.00 70.81 189 ALA A C 1
ATOM 1472 O O . ALA A 1 189 ? 26.212 -6.991 -24.258 1.00 70.81 189 ALA A O 1
ATOM 1473 N N . VAL A 1 190 ? 28.056 -5.702 -24.347 1.00 70.81 190 VAL A N 1
ATOM 1474 C CA . VAL A 1 190 ? 28.393 -5.809 -22.917 1.00 70.81 190 VAL A CA 1
ATOM 1475 C C . VAL A 1 190 ? 27.272 -5.245 -22.043 1.00 70.81 190 VAL A C 1
ATOM 1477 O O . VAL A 1 190 ? 26.849 -5.905 -21.098 1.00 70.81 190 VAL A O 1
ATOM 1480 N N . MET A 1 191 ? 26.737 -4.066 -22.374 1.00 74.69 191 MET A N 1
ATOM 1481 C CA . MET A 1 191 ? 25.661 -3.447 -21.588 1.00 74.69 191 MET A CA 1
ATOM 1482 C C . MET A 1 191 ? 24.348 -4.234 -21.672 1.00 74.69 191 MET A C 1
ATOM 1484 O O . MET A 1 191 ? 23.661 -4.366 -20.665 1.00 74.69 191 MET A O 1
ATOM 1488 N N . ARG A 1 192 ? 24.017 -4.819 -22.833 1.00 74.56 192 ARG A N 1
ATOM 1489 C CA . ARG A 1 192 ? 22.848 -5.707 -22.970 1.00 74.56 192 ARG A CA 1
ATOM 1490 C C . ARG A 1 192 ? 23.004 -6.974 -22.136 1.00 74.56 192 ARG A C 1
ATOM 1492 O O . ARG A 1 192 ? 22.059 -7.356 -21.458 1.00 74.56 192 ARG A O 1
ATOM 1499 N N . LEU A 1 193 ? 24.182 -7.601 -22.156 1.00 69.75 193 LEU A N 1
ATOM 1500 C CA . LEU A 1 193 ? 24.473 -8.778 -21.328 1.00 69.75 193 LEU A CA 1
ATOM 1501 C C . LEU A 1 193 ? 24.432 -8.447 -19.833 1.00 69.75 193 LEU A C 1
ATOM 1503 O O . LEU A 1 193 ? 23.950 -9.256 -19.043 1.00 69.75 193 LEU A O 1
ATOM 1507 N N . PHE A 1 194 ? 24.890 -7.254 -19.454 1.00 73.12 194 PHE A N 1
ATOM 1508 C CA . PHE A 1 194 ? 24.799 -6.757 -18.085 1.00 73.12 194 PHE A CA 1
ATOM 1509 C C . PHE A 1 194 ? 23.342 -6.540 -17.654 1.00 73.12 194 PHE A C 1
ATOM 1511 O O . PHE A 1 194 ? 22.933 -7.050 -16.614 1.00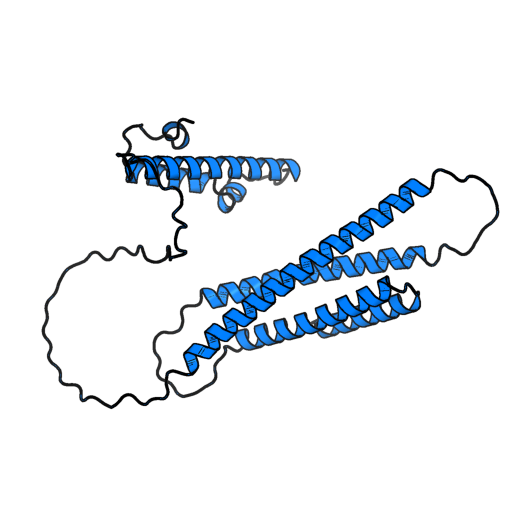 73.12 194 PHE A O 1
ATOM 1518 N N . ASP A 1 195 ? 22.523 -5.873 -18.471 1.00 73.38 195 ASP A N 1
ATOM 1519 C CA . ASP A 1 195 ? 21.095 -5.684 -18.185 1.00 73.38 195 ASP A CA 1
ATOM 1520 C C . ASP A 1 195 ? 20.334 -7.017 -18.101 1.00 73.38 195 ASP A C 1
ATOM 1522 O O . ASP A 1 195 ? 19.476 -7.184 -17.232 1.00 73.38 195 ASP A O 1
ATOM 1526 N N . ASP A 1 196 ? 20.660 -7.988 -18.957 1.00 73.00 196 ASP A N 1
ATOM 1527 C CA . ASP A 1 196 ? 20.082 -9.336 -18.905 1.00 73.00 196 ASP A CA 1
ATOM 1528 C C . ASP A 1 196 ? 20.482 -10.083 -17.624 1.00 73.00 196 ASP A C 1
ATOM 1530 O O . ASP A 1 196 ? 19.647 -10.748 -17.003 1.00 73.00 196 ASP A O 1
ATOM 1534 N N . ALA A 1 197 ? 21.740 -9.951 -17.192 1.00 68.00 197 ALA A N 1
ATOM 1535 C CA . ALA A 1 197 ? 22.216 -10.518 -15.934 1.00 68.00 197 ALA A CA 1
ATOM 1536 C C . ALA A 1 197 ? 21.472 -9.923 -14.726 1.00 68.00 197 ALA A C 1
ATOM 1538 O O . ALA A 1 197 ? 21.104 -10.665 -13.814 1.00 68.00 197 ALA A O 1
ATOM 1539 N N . LEU A 1 198 ? 21.178 -8.620 -14.748 1.00 70.12 198 LEU A N 1
ATOM 1540 C CA . LEU A 1 198 ? 20.414 -7.944 -13.694 1.00 70.12 198 LEU A CA 1
ATOM 1541 C C . LEU A 1 198 ? 18.952 -8.382 -13.656 1.00 70.12 198 LEU A C 1
ATOM 1543 O O . LEU A 1 198 ? 18.441 -8.712 -12.593 1.00 70.12 198 LEU A O 1
ATOM 1547 N N . ARG A 1 199 ? 18.281 -8.488 -14.808 1.00 74.19 199 ARG A N 1
ATOM 1548 C CA . ARG A 1 199 ? 16.899 -9.003 -14.840 1.00 74.19 199 ARG A CA 1
ATOM 1549 C C . ARG A 1 199 ? 16.810 -10.422 -14.288 1.00 74.19 199 ARG A C 1
ATOM 1551 O O . ARG A 1 199 ? 15.839 -10.778 -13.621 1.00 74.19 199 ARG A O 1
ATOM 1558 N N . ARG A 1 200 ? 17.823 -11.248 -14.564 1.00 72.12 200 ARG A N 1
ATOM 1559 C CA . ARG A 1 200 ? 17.912 -12.597 -13.995 1.00 72.12 200 ARG A CA 1
ATOM 1560 C C . ARG A 1 200 ? 18.160 -12.546 -12.490 1.00 72.12 200 ARG A C 1
ATOM 1562 O O . ARG A 1 200 ? 17.523 -13.323 -11.787 1.00 72.12 200 ARG A O 1
ATOM 1569 N N . SER A 1 201 ? 19.007 -11.642 -11.992 1.00 73.56 201 SER A N 1
ATOM 1570 C CA . SER A 1 201 ? 19.252 -11.506 -10.549 1.00 73.56 201 SER A CA 1
ATOM 1571 C C . SER A 1 201 ? 18.003 -11.046 -9.788 1.00 73.56 201 SER A C 1
ATOM 1573 O O . SER A 1 201 ? 17.716 -11.590 -8.722 1.00 73.56 201 SER A O 1
ATOM 1575 N N . ASP A 1 202 ? 17.183 -10.161 -10.360 1.00 72.75 202 ASP A N 1
ATOM 1576 C CA . ASP A 1 202 ? 15.906 -9.740 -9.764 1.00 72.75 202 ASP A CA 1
ATOM 1577 C C . ASP A 1 202 ? 14.923 -10.915 -9.623 1.00 72.75 202 ASP A C 1
ATOM 1579 O O . ASP A 1 202 ? 14.276 -11.085 -8.586 1.00 72.75 202 ASP A O 1
ATOM 1583 N N . GLY A 1 203 ? 14.878 -11.807 -10.619 1.00 74.69 203 GLY A N 1
ATOM 1584 C CA . GLY A 1 203 ? 14.113 -13.055 -10.530 1.00 74.69 203 GLY A CA 1
ATOM 1585 C C . GLY A 1 203 ? 14.597 -13.987 -9.410 1.00 74.69 203 GLY A C 1
ATOM 1586 O O . GLY A 1 203 ? 13.808 -14.754 -8.855 1.00 74.69 203 GLY A O 1
ATOM 1587 N N . TRP A 1 204 ? 15.879 -13.921 -9.047 1.00 69.38 204 TRP A N 1
ATOM 1588 C CA . TRP A 1 204 ? 16.451 -14.695 -7.944 1.00 69.38 204 TRP A CA 1
ATOM 1589 C C . TRP A 1 204 ? 16.184 -14.041 -6.591 1.00 69.38 204 TRP A C 1
ATOM 1591 O O . TRP A 1 204 ? 15.829 -14.762 -5.660 1.00 69.38 204 TRP A O 1
ATOM 1601 N N . LYS A 1 205 ? 16.240 -12.704 -6.496 1.00 70.00 205 LYS A N 1
ATOM 1602 C CA . LYS A 1 205 ? 15.842 -11.950 -5.293 1.00 70.00 205 LYS A CA 1
ATOM 1603 C C . LYS A 1 205 ? 14.414 -12.283 -4.872 1.00 70.00 205 LYS A C 1
ATOM 1605 O O . LYS A 1 205 ? 14.166 -12.531 -3.694 1.00 70.00 205 LYS A O 1
ATOM 1610 N N . GLY A 1 206 ? 13.493 -12.372 -5.834 1.00 72.94 206 GLY A N 1
ATOM 1611 C CA . GLY A 1 206 ? 12.112 -12.789 -5.574 1.00 72.94 206 GLY A CA 1
ATOM 1612 C C . GLY A 1 206 ? 12.021 -14.197 -4.975 1.00 72.94 206 GLY A C 1
ATOM 1613 O O . GLY A 1 206 ? 11.299 -14.412 -4.003 1.00 72.94 206 GLY A O 1
ATOM 1614 N N . LYS A 1 207 ? 12.806 -15.150 -5.494 1.00 73.62 207 LYS A N 1
ATOM 1615 C CA . LYS A 1 207 ? 12.851 -16.528 -4.977 1.00 73.62 207 LYS A CA 1
ATOM 1616 C C . LYS A 1 207 ? 13.473 -16.607 -3.583 1.00 73.62 207 LYS A C 1
ATOM 1618 O O . LYS A 1 207 ? 12.930 -17.300 -2.728 1.00 73.62 207 LYS A O 1
ATOM 1623 N N . THR A 1 208 ? 14.568 -15.889 -3.326 1.00 66.69 208 THR A N 1
ATOM 1624 C CA . THR A 1 208 ? 15.196 -15.851 -1.995 1.00 66.69 208 THR A CA 1
ATOM 1625 C C . THR A 1 208 ? 14.304 -15.159 -0.974 1.00 66.69 208 THR A C 1
ATOM 1627 O O . THR A 1 208 ? 14.151 -15.675 0.127 1.00 66.69 208 THR A O 1
ATOM 1630 N N . HIS A 1 209 ? 13.653 -14.051 -1.339 1.00 71.31 209 HIS A N 1
ATOM 1631 C CA . HIS A 1 209 ? 12.698 -13.373 -0.462 1.00 71.31 209 HIS A CA 1
ATOM 1632 C C . HIS A 1 209 ? 11.502 -14.280 -0.147 1.00 71.31 209 HIS A C 1
ATOM 1634 O O . HIS A 1 209 ? 11.135 -14.425 1.014 1.00 71.31 209 HIS A O 1
ATOM 1640 N N . CYS A 1 210 ? 10.951 -14.973 -1.149 1.00 70.75 210 CYS A N 1
ATOM 1641 C CA . CYS A 1 210 ? 9.878 -15.946 -0.945 1.00 70.75 210 CYS A CA 1
ATOM 1642 C C . CYS A 1 210 ? 10.304 -17.091 -0.010 1.00 70.75 210 CYS A C 1
ATOM 1644 O O . CYS A 1 210 ? 9.536 -17.472 0.868 1.00 70.75 210 CYS A O 1
ATOM 1646 N N . ALA A 1 211 ? 11.527 -17.614 -0.155 1.00 68.44 211 ALA A N 1
ATOM 1647 C CA . ALA A 1 211 ? 12.059 -18.649 0.731 1.00 68.44 211 ALA A CA 1
ATOM 1648 C C . ALA A 1 211 ? 12.231 -18.140 2.174 1.00 68.44 211 ALA A C 1
ATOM 1650 O O . ALA A 1 211 ? 11.848 -18.832 3.113 1.00 68.44 211 ALA A O 1
ATOM 1651 N N . ILE A 1 212 ? 12.737 -16.916 2.359 1.00 69.00 212 ILE A N 1
ATOM 1652 C CA . ILE A 1 212 ? 12.875 -16.280 3.680 1.00 69.00 212 ILE A CA 1
ATOM 1653 C C . ILE A 1 212 ? 11.501 -16.068 4.329 1.00 69.00 212 ILE A C 1
ATOM 1655 O O . ILE A 1 212 ? 11.328 -16.392 5.501 1.00 69.00 212 ILE A O 1
ATOM 1659 N N . GLN A 1 213 ? 10.515 -15.563 3.584 1.00 74.81 213 GLN A N 1
ATOM 1660 C CA . GLN A 1 213 ? 9.152 -15.372 4.092 1.00 74.81 213 GLN A CA 1
ATOM 1661 C C . GLN A 1 213 ? 8.500 -16.707 4.455 1.00 74.81 213 GLN A C 1
ATOM 1663 O O . GLN A 1 213 ? 7.899 -16.834 5.519 1.00 74.81 213 GLN A O 1
ATOM 1668 N N . HIS A 1 214 ? 8.676 -17.732 3.619 1.00 73.19 214 HIS A N 1
ATOM 1669 C CA . HIS A 1 214 ? 8.191 -19.074 3.920 1.00 73.19 214 HIS A CA 1
ATOM 1670 C C . HIS A 1 214 ? 8.809 -19.603 5.221 1.00 73.19 214 HIS A C 1
ATOM 1672 O O . HIS A 1 214 ? 8.078 -20.080 6.079 1.00 73.19 214 HIS A O 1
ATOM 1678 N N . LEU A 1 215 ? 10.119 -19.429 5.424 1.00 70.00 215 LEU A N 1
ATOM 1679 C CA . LEU A 1 215 ? 10.807 -19.830 6.658 1.00 70.00 215 LEU A CA 1
ATOM 1680 C C . LEU A 1 215 ? 10.337 -19.068 7.900 1.00 70.00 215 LEU A C 1
ATOM 1682 O O . LEU A 1 215 ? 10.237 -19.653 8.977 1.00 70.00 215 LEU A O 1
ATOM 1686 N N . LYS A 1 216 ? 10.031 -17.774 7.760 1.00 75.25 216 LYS A N 1
ATOM 1687 C CA . LYS A 1 216 ? 9.493 -16.947 8.850 1.00 75.25 216 LYS A CA 1
ATOM 1688 C C . LYS A 1 216 ? 8.080 -17.369 9.259 1.00 75.25 216 LYS A C 1
ATOM 1690 O O . LYS A 1 216 ? 7.729 -17.235 10.428 1.00 75.25 216 LYS A O 1
ATOM 1695 N N . HIS A 1 217 ? 7.283 -17.867 8.314 1.00 77.00 217 HIS A N 1
ATOM 1696 C CA . HIS A 1 217 ? 5.860 -18.142 8.518 1.00 77.00 217 HIS A CA 1
ATOM 1697 C C . HIS A 1 217 ? 5.496 -19.623 8.649 1.00 77.00 217 HIS A C 1
ATOM 1699 O O . HIS A 1 217 ? 4.376 -19.917 9.061 1.00 77.00 217 HIS A O 1
ATOM 1705 N N . THR A 1 218 ? 6.395 -20.564 8.347 1.00 73.38 218 THR A N 1
ATOM 1706 C CA . THR A 1 218 ? 6.142 -21.987 8.604 1.00 73.38 218 THR A CA 1
ATOM 1707 C C . THR A 1 218 ? 6.093 -22.253 10.109 1.00 73.38 218 THR A C 1
ATOM 1709 O O . THR A 1 218 ? 7.124 -22.116 10.777 1.00 73.38 218 THR A O 1
ATOM 1712 N N . PRO A 1 219 ? 4.930 -22.642 10.669 1.00 63.81 219 PRO A N 1
ATOM 1713 C CA . PRO A 1 219 ? 4.840 -22.997 12.075 1.00 63.81 219 PRO A CA 1
ATOM 1714 C C . PRO A 1 219 ? 5.743 -24.201 12.328 1.00 63.81 219 PRO A C 1
ATOM 1716 O O . PRO A 1 219 ? 5.656 -25.221 11.641 1.00 63.81 219 PRO A O 1
ATOM 1719 N N . ARG A 1 220 ? 6.638 -24.076 13.311 1.00 62.12 220 ARG A N 1
ATOM 1720 C CA . ARG A 1 220 ? 7.473 -25.201 13.731 1.00 62.12 220 ARG A CA 1
ATOM 1721 C C . ARG A 1 220 ? 6.561 -26.340 14.186 1.00 62.12 220 ARG A C 1
ATOM 1723 O O . ARG A 1 220 ? 5.660 -26.070 14.983 1.00 62.12 220 ARG A O 1
ATOM 1730 N N . PRO A 1 221 ? 6.786 -27.586 13.737 1.00 60.25 221 PRO A N 1
ATOM 1731 C CA . PRO A 1 221 ? 6.028 -28.719 14.240 1.00 60.25 221 PRO A CA 1
ATOM 1732 C C . PRO A 1 221 ? 6.248 -28.812 15.752 1.00 60.25 221 PRO A C 1
ATOM 1734 O O . PRO A 1 221 ? 7.344 -29.103 16.234 1.00 60.25 221 PRO A O 1
ATOM 1737 N N . SER A 1 222 ? 5.205 -28.485 16.510 1.00 58.06 222 SER A N 1
ATOM 1738 C CA . SER A 1 222 ? 5.199 -28.603 17.956 1.00 58.06 222 SER A CA 1
ATOM 1739 C C . SER A 1 222 ? 5.008 -30.072 18.309 1.00 58.06 222 SER A C 1
ATOM 1741 O O . SER A 1 222 ? 3.895 -30.585 18.254 1.00 58.06 222 SER A O 1
ATOM 1743 N N . GLY A 1 223 ? 6.092 -30.742 18.683 1.00 59.81 223 GLY A N 1
ATOM 1744 C CA . GLY A 1 223 ? 6.011 -32.015 19.391 1.00 59.81 223 GLY A CA 1
ATOM 1745 C C . GLY A 1 223 ? 5.983 -33.247 18.492 1.00 59.81 223 GLY A C 1
ATOM 1746 O O . GLY A 1 223 ? 4.947 -33.689 18.015 1.00 59.81 223 GLY A O 1
ATOM 1747 N N . GLY A 1 224 ? 7.150 -33.864 18.372 1.00 46.53 224 GLY A N 1
ATOM 1748 C CA . GLY A 1 224 ? 7.310 -35.251 17.970 1.00 46.53 224 GLY A CA 1
ATOM 1749 C C . GLY A 1 224 ? 8.696 -35.682 18.412 1.00 46.53 224 GLY A C 1
ATOM 1750 O O . GLY A 1 224 ? 9.664 -35.439 17.703 1.00 46.53 224 GLY A O 1
ATOM 1751 N N . GLY A 1 225 ? 8.807 -36.209 19.633 1.00 55.12 225 GLY A N 1
ATOM 1752 C CA . GLY A 1 225 ? 10.059 -36.751 20.153 1.00 55.12 225 GLY A CA 1
ATOM 1753 C C . GLY A 1 225 ? 10.505 -37.921 19.282 1.00 55.12 225 GLY A C 1
ATOM 1754 O O . GLY A 1 225 ? 9.967 -39.015 19.400 1.00 55.12 225 GLY A O 1
ATOM 1755 N N . GLY A 1 226 ? 11.447 -37.664 18.382 1.00 50.50 226 GLY A N 1
ATOM 1756 C CA . GLY A 1 226 ? 11.995 -38.637 17.450 1.00 50.50 226 GLY A CA 1
ATOM 1757 C C . GLY A 1 226 ? 13.423 -38.244 17.097 1.00 50.50 226 GLY A C 1
ATOM 1758 O O . GLY A 1 226 ? 13.646 -37.304 16.347 1.00 50.50 226 GLY A O 1
ATOM 1759 N N . ASP A 1 227 ? 14.348 -38.935 17.749 1.00 48.66 227 ASP A N 1
ATOM 1760 C CA . ASP A 1 227 ? 15.792 -39.060 17.542 1.00 48.66 227 ASP A CA 1
ATOM 1761 C C . ASP A 1 227 ? 16.494 -38.169 16.477 1.00 48.66 227 ASP A C 1
ATOM 1763 O O . ASP A 1 227 ? 16.426 -38.397 15.271 1.00 48.66 227 ASP A O 1
ATOM 1767 N N . GLY A 1 228 ? 17.247 -37.174 16.962 1.00 51.38 228 GLY A N 1
ATOM 1768 C CA . GLY A 1 228 ? 18.665 -36.961 16.620 1.00 51.38 228 GLY A CA 1
ATOM 1769 C C . GLY A 1 228 ? 19.120 -36.558 15.208 1.00 51.38 228 GLY A C 1
ATOM 1770 O O . GLY A 1 228 ? 20.325 -36.407 15.017 1.00 51.38 228 GLY A O 1
ATOM 1771 N N . GLY A 1 229 ? 18.247 -36.372 14.218 1.00 50.84 229 GLY A N 1
ATOM 1772 C CA . GLY A 1 229 ? 18.671 -35.968 12.869 1.00 50.84 229 GLY A CA 1
ATOM 1773 C C . GLY A 1 229 ? 18.816 -34.451 12.701 1.00 50.84 229 GLY A C 1
ATOM 1774 O O . GLY A 1 229 ? 17.841 -33.730 12.899 1.00 50.84 229 GLY A O 1
ATOM 1775 N N . ASP A 1 230 ? 19.989 -33.970 12.265 1.00 53.19 230 ASP A N 1
ATOM 1776 C CA . ASP A 1 230 ? 20.248 -32.598 11.779 1.00 53.19 230 ASP A CA 1
ATOM 1777 C C . ASP A 1 230 ? 19.374 -32.266 10.545 1.00 53.19 230 ASP A C 1
ATOM 1779 O O . ASP A 1 230 ? 19.825 -32.242 9.396 1.00 53.19 230 ASP A O 1
ATOM 1783 N N . GLY A 1 231 ? 18.078 -32.072 10.769 1.00 50.22 231 GLY A N 1
ATOM 1784 C CA . GLY A 1 231 ? 17.055 -31.927 9.742 1.00 50.22 231 GLY A CA 1
ATOM 1785 C C . GLY A 1 231 ? 16.785 -30.473 9.386 1.00 50.22 231 GLY A C 1
ATOM 1786 O O . GLY A 1 231 ? 15.676 -29.997 9.605 1.00 50.22 231 GLY A O 1
ATOM 1787 N N . LEU A 1 232 ? 17.763 -29.775 8.799 1.00 58.00 232 LEU A N 1
ATOM 1788 C CA . LEU A 1 232 ? 17.392 -28.722 7.844 1.00 58.00 232 LEU A CA 1
ATOM 1789 C C . LEU A 1 232 ? 16.598 -29.421 6.740 1.00 58.00 232 LEU A C 1
ATOM 1791 O O . LEU A 1 232 ? 17.087 -30.404 6.167 1.00 58.00 232 LEU A O 1
ATOM 1795 N N . LEU A 1 233 ? 15.388 -28.944 6.452 1.00 68.69 233 LEU A N 1
ATOM 1796 C CA . LEU A 1 233 ? 14.603 -29.501 5.354 1.00 68.69 233 LEU A CA 1
ATOM 1797 C C . LEU A 1 233 ? 15.459 -29.431 4.074 1.00 68.69 233 LEU A C 1
ATOM 1799 O O . LEU A 1 233 ? 16.190 -28.453 3.894 1.00 68.69 233 LEU A O 1
ATOM 1803 N N . PRO A 1 234 ? 15.406 -30.427 3.170 1.00 71.94 234 PRO A N 1
ATOM 1804 C CA . PRO A 1 234 ? 16.196 -30.418 1.933 1.00 71.94 234 PRO A CA 1
ATOM 1805 C C . PRO A 1 234 ? 16.132 -29.073 1.185 1.00 71.94 234 PRO A C 1
ATOM 1807 O O . PRO A 1 234 ? 17.154 -28.548 0.753 1.00 71.94 234 PRO A O 1
ATOM 1810 N N . LEU A 1 235 ? 14.952 -28.443 1.186 1.00 63.12 235 LEU A N 1
ATOM 1811 C CA . LEU A 1 235 ? 14.699 -27.112 0.628 1.00 63.12 235 LEU A CA 1
ATOM 1812 C C . LEU A 1 235 ? 15.495 -25.978 1.299 1.00 63.12 235 LEU A C 1
ATOM 1814 O O . LEU A 1 235 ? 15.969 -25.075 0.614 1.00 63.12 235 LEU A O 1
ATOM 1818 N N . GLU A 1 236 ? 15.674 -26.009 2.620 1.00 66.88 236 GLU A N 1
ATOM 1819 C CA . GLU A 1 236 ? 16.456 -25.010 3.364 1.00 66.88 236 GLU A CA 1
ATOM 1820 C C . GLU A 1 236 ? 17.948 -25.143 3.061 1.00 66.88 236 GLU A C 1
ATOM 1822 O O . GLU A 1 236 ? 18.655 -24.151 2.864 1.00 66.88 236 GLU A O 1
ATOM 1827 N N . ARG A 1 237 ? 18.426 -26.388 2.969 1.00 72.81 237 ARG A N 1
ATOM 1828 C CA . ARG A 1 237 ? 19.806 -26.706 2.591 1.00 72.81 237 ARG A CA 1
ATOM 1829 C C . ARG A 1 237 ? 20.119 -26.249 1.171 1.00 72.81 237 ARG A C 1
ATOM 1831 O O . ARG A 1 237 ? 21.184 -25.671 0.940 1.00 72.81 237 ARG A O 1
ATOM 1838 N N . ASP A 1 238 ? 19.190 -26.463 0.249 1.00 71.31 238 ASP A N 1
ATOM 1839 C CA . ASP A 1 238 ? 19.333 -26.052 -1.145 1.00 71.31 238 ASP A CA 1
ATOM 1840 C C . ASP A 1 238 ? 19.257 -24.530 -1.295 1.00 71.31 238 ASP A C 1
ATOM 1842 O O . ASP A 1 238 ? 20.086 -23.946 -1.996 1.00 71.31 238 ASP A O 1
ATOM 1846 N N . ALA A 1 239 ? 18.366 -23.858 -0.558 1.00 67.31 239 ALA A N 1
ATOM 1847 C CA . ALA A 1 239 ? 18.297 -22.397 -0.521 1.00 67.31 239 ALA A CA 1
ATOM 1848 C C . ALA A 1 239 ? 19.594 -21.771 0.021 1.00 67.31 239 ALA A C 1
ATOM 1850 O O . ALA A 1 239 ? 20.121 -20.822 -0.565 1.00 67.31 239 ALA A O 1
ATOM 1851 N N . LEU A 1 240 ? 20.164 -22.329 1.094 1.00 69.88 240 LEU A N 1
ATOM 1852 C CA . LEU A 1 240 ? 21.413 -21.837 1.680 1.00 69.88 240 LEU A CA 1
ATOM 1853 C C . LEU A 1 240 ? 22.618 -22.073 0.752 1.00 69.88 240 LEU A C 1
ATOM 1855 O O . LEU A 1 240 ? 23.486 -21.205 0.622 1.00 69.88 240 LEU A O 1
ATOM 1859 N N . ARG A 1 241 ? 22.679 -23.232 0.079 1.00 72.50 241 ARG A N 1
ATOM 1860 C CA . ARG A 1 241 ? 23.706 -23.527 -0.936 1.00 72.50 241 ARG A CA 1
ATOM 1861 C C . ARG A 1 241 ? 23.593 -22.585 -2.131 1.00 72.50 241 ARG A C 1
ATOM 1863 O O . ARG A 1 241 ? 24.610 -22.035 -2.552 1.00 72.50 241 ARG A O 1
ATOM 1870 N N . ALA A 1 242 ? 22.378 -22.342 -2.621 1.00 69.38 242 ALA A N 1
ATOM 1871 C CA . ALA A 1 242 ? 22.120 -21.410 -3.714 1.00 69.38 242 ALA A CA 1
ATOM 1872 C C . ALA A 1 242 ? 22.518 -19.972 -3.342 1.00 69.38 242 ALA A C 1
ATOM 1874 O O . ALA A 1 242 ? 23.212 -19.311 -4.113 1.00 69.38 242 ALA A O 1
ATOM 1875 N N . ALA A 1 243 ? 22.174 -19.510 -2.135 1.00 68.25 243 ALA A N 1
ATOM 1876 C CA . ALA A 1 243 ? 22.544 -18.180 -1.650 1.00 68.25 243 ALA A CA 1
ATOM 1877 C C . ALA A 1 243 ? 24.069 -18.001 -1.525 1.00 68.25 243 ALA A C 1
ATOM 1879 O O . ALA A 1 243 ? 24.613 -16.977 -1.944 1.00 68.25 243 ALA A O 1
ATOM 1880 N N . ARG A 1 244 ? 24.787 -19.007 -1.000 1.00 72.44 244 ARG A N 1
ATOM 1881 C CA . ARG A 1 244 ? 26.260 -18.978 -0.906 1.00 72.44 244 ARG A CA 1
ATOM 1882 C C . ARG A 1 244 ? 26.927 -18.983 -2.281 1.00 72.44 244 ARG A C 1
ATOM 1884 O O . ARG A 1 244 ? 27.859 -18.211 -2.493 1.00 72.44 244 ARG A O 1
ATOM 1891 N N . ALA A 1 245 ? 26.439 -19.804 -3.211 1.00 73.06 245 ALA A N 1
ATOM 1892 C CA . ALA A 1 245 ? 26.946 -19.840 -4.582 1.00 73.06 245 ALA A CA 1
ATOM 1893 C C . ALA A 1 245 ? 26.728 -18.498 -5.300 1.00 73.06 245 ALA A C 1
ATOM 1895 O O . ALA A 1 245 ? 27.653 -17.968 -5.910 1.00 73.06 245 ALA A O 1
ATOM 1896 N N . HIS A 1 246 ? 25.539 -17.907 -5.156 1.00 72.50 246 HIS A N 1
ATOM 1897 C CA . HIS A 1 246 ? 25.205 -16.613 -5.749 1.00 72.50 246 HIS A CA 1
ATOM 1898 C C . HIS A 1 246 ? 26.086 -15.479 -5.203 1.00 72.50 246 HIS A C 1
ATOM 1900 O O . HIS A 1 246 ? 26.573 -14.653 -5.971 1.00 72.50 246 HIS A O 1
ATOM 1906 N N . ARG A 1 247 ? 26.357 -15.466 -3.888 1.00 70.44 247 ARG A N 1
ATOM 1907 C CA . ARG A 1 247 ? 27.237 -14.467 -3.262 1.00 70.44 247 ARG A CA 1
ATOM 1908 C C . ARG A 1 247 ? 28.677 -14.543 -3.771 1.00 70.44 247 ARG A C 1
ATOM 1910 O O . ARG A 1 247 ? 29.255 -13.498 -4.048 1.00 70.44 247 ARG A O 1
ATOM 1917 N N . MET A 1 248 ? 29.251 -15.743 -3.879 1.00 72.69 248 MET A N 1
ATOM 1918 C CA . MET A 1 248 ? 30.621 -15.900 -4.391 1.00 72.69 248 MET A CA 1
ATOM 1919 C C . MET A 1 248 ? 30.721 -15.426 -5.842 1.00 72.69 248 MET A C 1
ATOM 1921 O O . MET A 1 248 ? 31.614 -14.660 -6.180 1.00 72.69 248 MET A O 1
ATOM 1925 N N . LEU A 1 249 ? 29.740 -15.786 -6.672 1.00 70.94 249 LEU A N 1
ATOM 1926 C CA . LEU A 1 249 ? 29.740 -15.406 -8.082 1.00 70.94 249 LEU A CA 1
ATOM 1927 C C . LEU A 1 249 ? 29.551 -13.912 -8.300 1.00 70.94 249 LEU A C 1
ATOM 1929 O O . LEU A 1 249 ? 30.249 -13.350 -9.133 1.00 70.94 249 LEU A O 1
ATOM 1933 N N . LEU A 1 250 ? 28.641 -13.266 -7.565 1.00 73.31 250 LEU A N 1
ATOM 1934 C CA . LEU A 1 250 ? 28.478 -11.815 -7.655 1.00 73.31 250 LEU A CA 1
ATOM 1935 C C . LEU A 1 250 ? 29.731 -11.075 -7.178 1.00 73.31 250 LEU A C 1
ATOM 1937 O O . LEU A 1 250 ? 30.116 -10.101 -7.814 1.00 73.31 250 LEU A O 1
ATOM 1941 N N . GLY A 1 251 ? 30.380 -11.546 -6.109 1.00 74.12 251 GLY A N 1
ATOM 1942 C CA . GLY A 1 251 ? 31.628 -10.958 -5.617 1.00 74.12 251 GLY A CA 1
ATOM 1943 C C . GLY A 1 251 ? 32.746 -11.001 -6.660 1.00 74.12 251 GLY A C 1
ATOM 1944 O O . GLY A 1 251 ? 33.339 -9.966 -6.965 1.00 74.12 251 GLY A O 1
ATOM 1945 N N . ASP A 1 252 ? 32.970 -12.168 -7.267 1.00 75.56 252 ASP A N 1
ATOM 1946 C CA . ASP A 1 252 ? 33.985 -12.342 -8.312 1.00 75.56 252 ASP A CA 1
ATOM 1947 C C . ASP A 1 252 ? 33.649 -11.521 -9.568 1.00 75.56 252 ASP A C 1
ATOM 1949 O O . ASP A 1 252 ? 34.528 -10.889 -10.156 1.00 75.56 252 ASP A O 1
ATOM 1953 N N . LEU A 1 253 ? 32.366 -11.465 -9.958 1.00 73.00 253 LEU A N 1
ATOM 1954 C CA . LEU A 1 253 ? 31.919 -10.699 -11.125 1.00 73.00 253 LEU A CA 1
ATOM 1955 C C . LEU A 1 253 ? 32.119 -9.193 -10.944 1.00 73.00 253 LEU A C 1
ATOM 1957 O O . LEU A 1 253 ? 32.556 -8.518 -11.872 1.00 73.00 253 LEU A O 1
ATOM 1961 N N . VAL A 1 254 ? 31.769 -8.666 -9.767 1.00 73.56 254 VAL A N 1
ATOM 1962 C CA . VAL A 1 254 ? 31.902 -7.239 -9.443 1.00 73.56 254 VAL A CA 1
ATOM 1963 C C . VAL A 1 254 ? 33.379 -6.854 -9.375 1.00 73.56 254 VAL A C 1
ATOM 1965 O O . VAL A 1 254 ? 33.757 -5.824 -9.934 1.00 73.56 254 VAL A O 1
ATOM 1968 N N . GLY A 1 255 ? 34.227 -7.702 -8.785 1.00 73.12 255 GLY A N 1
ATOM 1969 C CA . GLY A 1 255 ? 35.678 -7.499 -8.763 1.00 73.12 255 GLY A CA 1
ATOM 1970 C C . GLY A 1 255 ? 36.296 -7.476 -10.164 1.00 73.12 255 GLY A C 1
ATOM 1971 O O . GLY A 1 255 ? 37.019 -6.538 -10.508 1.00 73.12 255 GLY A O 1
ATOM 1972 N N . ASP A 1 256 ? 35.959 -8.458 -11.004 1.00 72.69 256 ASP A N 1
ATOM 1973 C CA . ASP A 1 256 ? 36.451 -8.537 -12.384 1.00 72.69 256 ASP A CA 1
ATOM 1974 C C . ASP A 1 256 ? 35.927 -7.374 -13.253 1.00 72.69 256 ASP A C 1
ATOM 1976 O O . ASP A 1 256 ? 36.670 -6.821 -14.070 1.00 72.69 256 ASP A O 1
ATOM 1980 N N . LEU A 1 257 ? 34.670 -6.952 -13.064 1.00 70.19 257 LEU A N 1
ATOM 1981 C CA . LEU A 1 257 ? 34.082 -5.799 -13.757 1.00 70.19 257 LEU A CA 1
ATOM 1982 C C . LEU A 1 257 ? 34.763 -4.490 -13.332 1.00 70.19 257 LEU A C 1
ATOM 1984 O O . LEU A 1 257 ? 35.103 -3.673 -14.188 1.00 70.19 257 LEU A O 1
ATOM 1988 N N . GLY A 1 258 ? 35.015 -4.304 -12.034 1.00 73.25 258 GLY A N 1
ATOM 1989 C CA . GLY A 1 258 ? 35.749 -3.153 -11.506 1.00 73.25 258 GLY A CA 1
ATOM 1990 C C . GLY A 1 258 ? 37.168 -3.065 -12.073 1.00 73.25 258 GLY A C 1
ATOM 1991 O O . GLY A 1 258 ? 37.589 -2.001 -12.532 1.00 73.25 258 GLY A O 1
ATOM 1992 N N . ALA A 1 259 ? 37.883 -4.192 -12.141 1.00 71.75 259 ALA A N 1
ATOM 1993 C CA . ALA A 1 259 ? 39.215 -4.261 -12.740 1.00 71.75 259 ALA A CA 1
ATOM 1994 C C . ALA A 1 259 ? 39.205 -3.952 -14.251 1.00 71.75 259 ALA A C 1
ATOM 1996 O O . ALA A 1 259 ? 40.071 -3.218 -14.739 1.00 71.75 259 ALA A O 1
ATOM 1997 N N . ALA A 1 260 ? 38.212 -4.461 -14.989 1.00 69.44 260 ALA A N 1
ATOM 1998 C CA . ALA A 1 260 ? 38.052 -4.199 -16.421 1.00 69.44 260 ALA A CA 1
ATOM 1999 C C . ALA A 1 260 ? 37.723 -2.725 -16.715 1.00 69.44 260 ALA A C 1
ATOM 2001 O O . ALA A 1 260 ? 38.239 -2.158 -17.679 1.00 69.44 260 ALA A O 1
ATOM 2002 N N . LEU A 1 261 ? 36.909 -2.087 -15.869 1.00 66.44 261 LEU A N 1
ATOM 2003 C CA . LEU A 1 261 ? 36.571 -0.666 -15.986 1.00 66.44 261 LEU A CA 1
ATOM 2004 C C . LEU A 1 261 ? 37.739 0.252 -15.601 1.00 66.44 261 LEU A C 1
ATOM 2006 O O . LEU A 1 261 ? 37.916 1.294 -16.227 1.00 66.44 261 LEU A O 1
ATOM 2010 N N . ALA A 1 262 ? 38.567 -0.142 -14.630 1.00 69.88 262 ALA A N 1
ATOM 2011 C CA . ALA A 1 262 ? 39.756 0.615 -14.239 1.00 69.88 262 ALA A CA 1
ATOM 2012 C C . ALA A 1 262 ? 40.864 0.593 -15.309 1.00 69.88 262 ALA A C 1
ATOM 2014 O O . ALA A 1 262 ? 41.687 1.508 -15.371 1.00 69.88 262 ALA A O 1
ATOM 2015 N N . ARG A 1 263 ? 40.920 -0.455 -16.145 1.00 74.31 263 ARG A N 1
ATOM 2016 C CA . ARG A 1 263 ? 41.920 -0.618 -17.215 1.00 74.31 263 ARG A CA 1
ATOM 2017 C C . ARG A 1 263 ? 41.266 -1.175 -18.483 1.00 74.31 263 ARG A C 1
ATOM 2019 O O . ARG A 1 263 ? 41.387 -2.379 -18.747 1.00 74.31 263 ARG A O 1
ATOM 2026 N N . PRO A 1 264 ? 40.613 -0.318 -19.289 1.00 65.25 264 PRO A N 1
ATOM 2027 C CA . PRO A 1 264 ? 39.891 -0.758 -20.472 1.00 65.25 264 PRO A CA 1
ATOM 2028 C C . PRO A 1 264 ? 40.882 -1.282 -21.514 1.00 65.25 264 PRO A C 1
ATOM 2030 O O . PRO A 1 264 ? 41.522 -0.520 -22.238 1.00 65.25 264 PRO A O 1
ATOM 2033 N N . ARG A 1 265 ? 41.024 -2.608 -21.581 1.00 78.06 265 ARG A N 1
ATOM 2034 C CA . ARG A 1 265 ? 41.658 -3.302 -22.703 1.00 78.06 265 ARG A CA 1
ATOM 2035 C C . ARG A 1 265 ? 40.601 -4.165 -23.387 1.00 78.06 265 ARG A C 1
ATOM 2037 O O . ARG A 1 265 ? 39.844 -4.825 -22.675 1.00 78.06 265 ARG A O 1
ATOM 2044 N N . PRO A 1 266 ? 40.556 -4.202 -24.727 1.00 72.44 266 PRO A N 1
ATOM 2045 C CA . PRO A 1 266 ? 39.583 -5.007 -25.470 1.00 72.44 266 PRO A CA 1
ATOM 2046 C C . PRO A 1 266 ? 39.563 -6.476 -25.018 1.00 72.44 266 PRO A C 1
ATOM 2048 O O . PRO A 1 266 ? 38.499 -7.061 -24.821 1.00 72.44 266 PRO A O 1
ATOM 2051 N N . ASP A 1 267 ? 40.743 -7.038 -24.745 1.00 73.56 267 ASP A N 1
ATOM 2052 C CA . ASP A 1 267 ? 40.902 -8.438 -24.343 1.00 73.56 267 ASP A CA 1
ATOM 2053 C C . ASP A 1 267 ? 40.291 -8.743 -22.965 1.00 73.56 267 ASP A C 1
ATOM 2055 O O . ASP A 1 267 ? 39.756 -9.833 -22.754 1.00 73.56 267 ASP A O 1
ATOM 2059 N N . HIS A 1 268 ? 40.291 -7.770 -22.043 1.00 73.25 268 HIS A N 1
ATOM 2060 C CA . HIS A 1 268 ? 39.684 -7.933 -20.718 1.00 73.25 268 HIS A CA 1
ATOM 2061 C C . HIS A 1 268 ? 38.162 -8.050 -20.801 1.00 73.25 268 HIS A C 1
ATOM 2063 O O . HIS A 1 268 ? 37.574 -8.839 -20.066 1.00 73.25 268 HIS A O 1
ATOM 2069 N N . TYR A 1 269 ? 37.515 -7.318 -21.714 1.00 70.31 269 TYR A N 1
ATOM 2070 C CA . TYR A 1 269 ? 36.067 -7.427 -21.905 1.00 70.31 269 TYR A CA 1
ATOM 2071 C C . TYR A 1 269 ? 35.684 -8.795 -22.458 1.00 70.31 269 TYR A C 1
ATOM 2073 O O . TYR A 1 269 ? 34.727 -9.405 -21.985 1.00 70.31 269 TYR A O 1
ATOM 2081 N N . ARG A 1 270 ? 36.452 -9.318 -23.417 1.00 75.06 270 ARG A N 1
ATOM 2082 C CA . ARG A 1 270 ? 36.196 -10.640 -23.996 1.00 75.06 270 ARG A CA 1
ATOM 2083 C C . ARG A 1 270 ? 36.364 -11.760 -22.967 1.00 75.06 270 ARG A C 1
ATOM 2085 O O . ARG A 1 270 ? 35.533 -12.669 -22.929 1.00 75.06 270 ARG A O 1
ATOM 2092 N N . ASP A 1 271 ? 37.388 -11.684 -22.118 1.00 77.44 271 ASP A N 1
ATOM 2093 C CA . ASP A 1 271 ? 37.578 -12.662 -21.042 1.00 77.44 271 ASP A CA 1
ATOM 2094 C C . ASP A 1 271 ? 36.493 -12.545 -19.959 1.00 77.44 271 ASP A C 1
ATOM 2096 O O . ASP A 1 271 ? 35.902 -13.554 -19.568 1.00 77.44 271 ASP A O 1
ATOM 2100 N N . LEU A 1 272 ? 36.133 -11.320 -19.557 1.00 76.06 272 LEU A N 1
ATOM 2101 C CA . LEU A 1 272 ? 35.036 -11.055 -18.621 1.00 76.06 272 LEU A CA 1
ATOM 2102 C C . LEU A 1 272 ? 33.708 -11.629 -19.131 1.00 76.06 272 LEU A C 1
ATOM 2104 O O . LEU A 1 272 ? 33.022 -12.345 -18.404 1.00 76.06 272 LEU A O 1
ATOM 2108 N N . LEU A 1 273 ? 33.361 -11.382 -20.395 1.00 72.44 273 LEU A N 1
ATOM 2109 C CA . LEU A 1 273 ? 32.164 -11.950 -21.018 1.00 72.44 273 LEU A CA 1
ATOM 2110 C C . LEU A 1 273 ? 32.212 -13.484 -21.050 1.00 72.44 273 LEU A C 1
ATOM 2112 O O . LEU A 1 273 ? 31.198 -14.140 -20.806 1.00 72.44 273 LEU A O 1
ATOM 2116 N N . GLY A 1 274 ? 33.387 -14.069 -21.296 1.00 78.19 274 GLY A N 1
ATOM 2117 C CA . GLY A 1 274 ? 33.603 -15.513 -21.211 1.00 78.19 274 GLY A CA 1
ATOM 2118 C C . GLY A 1 274 ? 33.381 -16.065 -19.800 1.00 78.19 274 GLY A C 1
ATOM 2119 O O . GLY A 1 274 ? 32.735 -17.102 -19.640 1.00 78.19 274 GLY A O 1
ATOM 2120 N N . LYS A 1 275 ? 33.869 -15.371 -18.765 1.00 78.50 275 LYS A N 1
ATOM 2121 C CA . LYS A 1 275 ? 33.652 -15.725 -17.353 1.00 78.50 275 LYS A CA 1
ATOM 2122 C C . LYS A 1 275 ? 32.180 -15.612 -16.960 1.00 78.50 275 LYS A C 1
ATOM 2124 O O . LYS A 1 275 ? 31.650 -16.570 -16.402 1.00 78.50 275 LYS A O 1
ATOM 2129 N N . ILE A 1 276 ? 31.510 -14.515 -17.327 1.00 72.38 276 ILE A N 1
ATOM 2130 C CA . ILE A 1 276 ? 30.068 -14.310 -17.114 1.00 72.38 276 ILE A CA 1
ATOM 2131 C C . ILE A 1 276 ? 29.281 -15.455 -17.758 1.00 72.38 276 ILE A C 1
ATOM 2133 O O . ILE A 1 276 ? 28.472 -16.103 -17.097 1.00 72.38 276 ILE A O 1
ATOM 2137 N N . ARG A 1 277 ? 29.558 -15.773 -19.027 1.00 74.69 277 ARG A N 1
ATOM 2138 C CA . ARG A 1 277 ? 28.861 -16.841 -19.755 1.00 74.69 277 ARG A CA 1
ATOM 2139 C C . ARG A 1 277 ? 29.069 -18.219 -19.118 1.00 74.69 277 ARG A C 1
ATOM 2141 O O . ARG A 1 277 ? 28.090 -18.909 -18.860 1.00 74.69 277 ARG A O 1
ATOM 2148 N N . ARG A 1 278 ? 30.309 -18.585 -18.769 1.00 78.00 278 ARG A N 1
ATOM 2149 C CA . ARG A 1 278 ? 30.628 -19.846 -18.061 1.00 78.00 278 ARG A CA 1
ATOM 2150 C C . ARG A 1 278 ? 30.029 -19.919 -16.655 1.00 78.00 278 ARG A C 1
ATOM 2152 O O . ARG A 1 278 ? 29.753 -21.010 -16.161 1.00 78.00 278 ARG A O 1
ATOM 2159 N N . ALA A 1 279 ? 29.885 -18.784 -15.974 1.00 71.44 279 ALA A N 1
ATOM 2160 C CA . ALA A 1 279 ? 29.174 -18.721 -14.706 1.00 71.44 279 ALA A CA 1
ATOM 2161 C C . ALA A 1 279 ? 27.693 -19.028 -14.930 1.00 71.44 279 ALA A C 1
ATOM 2163 O O . ALA A 1 279 ? 27.194 -19.958 -14.317 1.00 71.44 279 ALA A O 1
ATOM 2164 N N . PHE A 1 280 ? 27.025 -18.348 -15.865 1.00 64.06 280 PHE A N 1
ATOM 2165 C CA . PHE A 1 280 ? 25.606 -18.576 -16.158 1.00 64.06 280 PHE A CA 1
ATOM 2166 C C . PHE A 1 280 ? 25.292 -19.983 -16.688 1.00 64.06 280 PHE A C 1
ATOM 2168 O O . PHE A 1 280 ? 24.291 -20.563 -16.272 1.00 64.06 280 PHE A O 1
ATOM 2175 N N . ASP A 1 281 ? 26.136 -20.554 -17.552 1.00 74.19 281 ASP A N 1
ATOM 2176 C CA . ASP A 1 281 ? 25.922 -21.900 -18.106 1.00 74.19 281 ASP A CA 1
ATOM 2177 C C . ASP A 1 281 ? 25.987 -22.997 -17.024 1.00 74.19 281 ASP A C 1
ATOM 2179 O O . ASP A 1 281 ? 25.305 -24.008 -17.147 1.00 74.19 281 ASP A O 1
ATOM 2183 N N . ARG A 1 282 ? 26.713 -22.779 -15.915 1.00 71.62 282 ARG A N 1
ATOM 2184 C CA . ARG A 1 282 ? 26.728 -23.698 -14.757 1.00 71.62 282 ARG A CA 1
ATOM 2185 C C . ARG A 1 282 ? 25.419 -23.727 -13.957 1.00 71.62 282 ARG A C 1
ATOM 2187 O O . ARG A 1 282 ? 25.243 -24.632 -13.149 1.00 71.62 282 ARG A O 1
ATOM 2194 N N . PHE A 1 283 ? 24.520 -22.763 -14.165 1.00 57.16 283 PHE A N 1
ATOM 2195 C CA . PHE A 1 283 ? 23.226 -22.660 -13.467 1.00 57.16 283 PHE A CA 1
ATOM 2196 C C . PHE A 1 283 ? 22.027 -22.827 -14.394 1.00 57.16 283 PHE A C 1
ATOM 2198 O O . PHE A 1 283 ? 20.887 -22.608 -13.976 1.00 57.16 283 PHE A O 1
ATOM 2205 N N . ARG A 1 284 ? 22.266 -23.183 -15.657 1.00 63.03 284 ARG A N 1
ATOM 2206 C CA . ARG A 1 284 ? 21.192 -23.571 -16.559 1.00 63.03 284 ARG A CA 1
ATOM 2207 C C . ARG A 1 284 ? 20.761 -24.999 -16.172 1.00 63.03 284 ARG A C 1
ATOM 2209 O O . ARG A 1 284 ? 21.638 -25.859 -16.136 1.00 63.03 284 ARG A O 1
ATOM 2216 N N . PRO A 1 285 ? 19.486 -25.221 -15.798 1.00 46.94 285 PRO A N 1
ATOM 2217 C CA . PRO A 1 285 ? 18.986 -26.549 -15.448 1.00 46.94 285 PRO A CA 1
ATOM 2218 C C . PRO A 1 285 ? 19.019 -27.503 -16.644 1.00 46.94 285 PRO A C 1
ATOM 2220 O O . PRO A 1 285 ? 18.935 -27.008 -17.795 1.00 46.94 285 PRO A O 1
#